Protein AF-A0A1F5EF32-F1 (afdb_monomer_lite)

pLDDT: mean 87.05, std 21.03, range [31.75, 98.81]

Organism: NCBI:txid1797469

InterPro domains:
  IPR024654 Calcineurin-like phosphoesterase domain, lpxH-type [PF12850] (1-187)
  IPR029052 Metallo-dependent phosphatase-like [G3DSA:3.60.21.10] (1-127)
  IPR029052 Metallo-dependent phosphatase-like [SSF56300] (1-194)
  IPR053193 Metallophosphoesterase YfcE-like [PTHR43165] (1-122)

Sequence (198 aa):
MSDSHDNIANMEKALKYISEQGINFIIHCGDLAAPSMLSDVIIPNFKGQIYMVIGNVGDPDLLEKIAKGYKDVRIYGNKGEINIKGKKIGFCHFPNEAKQMAQSGQFDIVFYGHTHRPWEEKINLARSSSKDVHSIGASLPYLRNAPSNGVSDPLLTSELAQVKLVNPGTLAGMFYKATFAIYDTSSGKLELKLLEKI

Structure (mmCIF, N/CA/C/O backbone):
data_AF-A0A1F5EF32-F1
#
_entry.id   AF-A0A1F5EF32-F1
#
loop_
_atom_site.group_PDB
_atom_site.id
_atom_site.type_symbol
_atom_site.label_atom_id
_atom_site.label_alt_id
_atom_site.label_comp_id
_atom_site.label_asym_id
_atom_si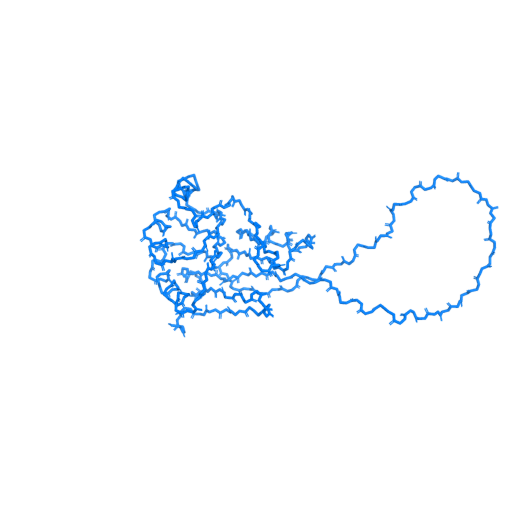te.label_entity_id
_atom_site.label_seq_id
_atom_site.pdbx_PDB_ins_code
_atom_site.Cartn_x
_atom_site.Cartn_y
_atom_site.Cartn_z
_atom_site.occupancy
_atom_site.B_iso_or_equiv
_atom_site.auth_seq_id
_atom_site.auth_comp_id
_atom_site.auth_asym_id
_atom_site.auth_atom_id
_atom_site.pdbx_PDB_model_num
ATOM 1 N N . MET A 1 1 ? 0.430 -1.656 -0.474 1.00 98.31 1 MET A N 1
ATOM 2 C CA . MET A 1 1 ? 1.817 -2.145 -0.669 1.00 98.31 1 MET A CA 1
ATOM 3 C C . MET A 1 1 ? 2.779 -0.972 -0.520 1.00 98.31 1 MET A C 1
ATOM 5 O O . MET A 1 1 ? 2.303 0.155 -0.452 1.00 98.31 1 MET A O 1
ATOM 9 N N . SER A 1 2 ? 4.082 -1.216 -0.397 1.00 97.81 2 SER A N 1
ATOM 10 C CA . SER A 1 2 ? 5.098 -0.169 -0.218 1.00 97.81 2 SER A CA 1
ATOM 11 C C . SER A 1 2 ? 6.491 -0.704 -0.552 1.00 97.81 2 SER A C 1
ATOM 13 O O . SER A 1 2 ? 6.655 -1.926 -0.636 1.00 97.81 2 SER A O 1
ATOM 15 N N . ASP A 1 3 ? 7.467 0.196 -0.709 1.00 98.00 3 ASP A N 1
ATOM 16 C CA . ASP A 1 3 ? 8.901 -0.117 -0.746 1.00 98.00 3 ASP A CA 1
ATOM 17 C C . ASP A 1 3 ? 9.191 -1.255 -1.736 1.00 98.00 3 ASP A C 1
ATOM 19 O O . ASP A 1 3 ? 9.707 -2.320 -1.371 1.00 98.00 3 ASP A O 1
ATOM 23 N N . SER A 1 4 ? 8.737 -1.070 -2.980 1.00 96.88 4 SER A N 1
ATOM 24 C CA . SER A 1 4 ? 8.856 -2.069 -4.044 1.00 96.88 4 SER A CA 1
ATOM 25 C C . SER A 1 4 ? 10.217 -2.037 -4.719 1.00 96.88 4 SER A C 1
ATOM 27 O O . SER A 1 4 ? 10.653 -3.095 -5.176 1.00 96.88 4 SER A O 1
ATOM 29 N N . HIS A 1 5 ? 10.889 -0.874 -4.719 1.00 96.19 5 HIS A N 1
ATOM 30 C CA . HIS A 1 5 ? 12.277 -0.689 -5.168 1.00 96.19 5 HIS A CA 1
ATOM 31 C C . HIS A 1 5 ? 12.586 -1.448 -6.464 1.00 96.19 5 HIS A C 1
ATOM 33 O O . HIS A 1 5 ? 13.560 -2.191 -6.563 1.00 96.19 5 HIS A O 1
ATOM 39 N N . ASP A 1 6 ? 11.677 -1.311 -7.426 1.00 94.56 6 ASP A N 1
ATOM 40 C CA . ASP A 1 6 ? 11.759 -1.865 -8.777 1.00 94.56 6 ASP A CA 1
ATOM 41 C C . ASP A 1 6 ? 11.958 -3.384 -8.859 1.00 94.56 6 ASP A C 1
ATOM 43 O O . ASP A 1 6 ? 12.426 -3.918 -9.865 1.00 94.56 6 ASP A O 1
ATOM 47 N N . ASN A 1 7 ? 11.550 -4.123 -7.823 1.00 97.69 7 ASN A N 1
ATOM 48 C CA . ASN A 1 7 ? 11.537 -5.577 -7.875 1.00 97.69 7 ASN A CA 1
ATOM 49 C C . ASN A 1 7 ? 10.373 -6.069 -8.754 1.00 97.69 7 ASN A C 1
ATOM 51 O O . ASN A 1 7 ? 9.269 -6.334 -8.269 1.00 97.69 7 ASN A O 1
ATOM 55 N N . ILE A 1 8 ? 10.638 -6.186 -10.058 1.00 98.00 8 ILE A N 1
ATOM 56 C CA . ILE A 1 8 ? 9.667 -6.585 -11.088 1.00 98.00 8 ILE A CA 1
ATOM 57 C C . ILE A 1 8 ? 9.027 -7.934 -10.758 1.00 98.00 8 ILE A C 1
ATOM 59 O O . ILE A 1 8 ? 7.804 -8.024 -10.719 1.00 98.00 8 ILE A O 1
ATOM 63 N N . ALA A 1 9 ? 9.830 -8.954 -10.441 1.00 98.00 9 ALA A N 1
ATOM 64 C CA . ALA A 1 9 ? 9.323 -10.301 -10.181 1.00 98.00 9 ALA A CA 1
ATOM 65 C C . ALA A 1 9 ? 8.321 -10.324 -9.015 1.00 98.00 9 ALA A C 1
ATOM 67 O O . ALA A 1 9 ? 7.265 -10.957 -9.097 1.00 98.00 9 ALA A O 1
ATOM 68 N N . ASN A 1 10 ? 8.619 -9.595 -7.936 1.00 98.50 10 ASN A N 1
ATOM 69 C CA . ASN A 1 10 ? 7.710 -9.502 -6.800 1.00 98.50 10 ASN A CA 1
ATOM 70 C C . ASN A 1 10 ? 6.461 -8.673 -7.124 1.00 98.50 10 ASN A C 1
ATOM 72 O O . ASN A 1 10 ? 5.360 -9.032 -6.700 1.00 98.50 10 ASN A O 1
ATOM 76 N N . MET A 1 11 ? 6.623 -7.581 -7.877 1.00 98.50 11 MET A N 1
ATOM 77 C CA . MET A 1 11 ? 5.512 -6.743 -8.320 1.00 98.50 11 MET A CA 1
ATOM 78 C C . MET A 1 11 ? 4.533 -7.540 -9.182 1.00 98.50 11 MET A C 1
ATOM 80 O O . MET A 1 11 ? 3.354 -7.615 -8.849 1.00 98.50 11 MET A O 1
ATOM 84 N N . GLU A 1 12 ? 5.009 -8.203 -10.234 1.00 98.31 12 GLU A N 1
ATOM 85 C CA . GLU A 1 12 ? 4.181 -9.021 -11.126 1.00 98.31 12 GLU A CA 1
ATOM 86 C C . GLU A 1 12 ? 3.458 -10.132 -10.364 1.00 98.31 12 GLU A C 1
ATOM 88 O O . GLU A 1 12 ? 2.249 -10.319 -10.526 1.00 98.31 12 GLU A O 1
ATOM 93 N N . LYS A 1 13 ? 4.168 -10.825 -9.464 1.00 98.50 13 LYS A N 1
ATOM 94 C CA . LYS A 1 13 ? 3.572 -11.866 -8.623 1.00 98.50 13 LYS A CA 1
ATOM 95 C C . LYS A 1 13 ? 2.443 -11.317 -7.744 1.00 98.50 13 LYS A C 1
ATOM 97 O O . LYS A 1 13 ? 1.378 -11.932 -7.661 1.00 98.50 13 LYS A O 1
ATOM 102 N N . ALA A 1 14 ? 2.647 -10.161 -7.112 1.00 98.56 14 ALA A N 1
ATOM 103 C CA . ALA A 1 14 ? 1.615 -9.515 -6.307 1.00 98.56 14 ALA A CA 1
ATOM 104 C C . ALA A 1 14 ? 0.422 -9.059 -7.159 1.00 98.56 14 ALA A C 1
ATOM 106 O O . ALA A 1 14 ? -0.717 -9.333 -6.792 1.00 98.56 14 ALA A O 1
ATOM 107 N N . LEU A 1 15 ? 0.661 -8.405 -8.301 1.00 98.56 15 LEU A N 1
ATOM 108 C CA . LEU A 1 15 ? -0.394 -7.903 -9.190 1.00 98.56 15 LEU A CA 1
ATOM 109 C C . LEU A 1 15 ? -1.250 -9.029 -9.774 1.00 98.56 15 LEU A C 1
ATOM 111 O O . LEU A 1 15 ? -2.475 -8.894 -9.831 1.00 98.56 15 LEU A O 1
ATOM 115 N N . LYS A 1 16 ? -0.630 -10.160 -10.135 1.00 98.25 16 LYS A N 1
ATOM 116 C CA . LYS A 1 16 ? -1.343 -11.368 -10.562 1.00 98.25 16 LYS A CA 1
ATOM 117 C C . LYS A 1 16 ? -2.299 -11.846 -9.472 1.00 98.25 16 LYS A C 1
ATOM 119 O O . LYS A 1 16 ? -3.494 -11.971 -9.729 1.00 98.25 16 LYS A O 1
ATOM 124 N N . TYR A 1 17 ? -1.799 -12.030 -8.250 1.00 98.44 17 TYR A N 1
ATOM 125 C CA . TYR A 1 17 ? -2.631 -12.449 -7.122 1.00 98.44 17 TYR A CA 1
ATOM 126 C C . TYR A 1 17 ? -3.764 -11.451 -6.841 1.00 98.44 17 TYR A C 1
ATOM 128 O O . TYR A 1 17 ? -4.916 -11.843 -6.689 1.00 98.44 17 TYR A O 1
ATOM 136 N N . ILE A 1 18 ? -3.459 -10.150 -6.801 1.00 98.38 18 ILE A N 1
ATOM 137 C CA . ILE A 1 18 ? -4.440 -9.078 -6.557 1.00 98.38 18 ILE A CA 1
ATOM 138 C C . ILE A 1 18 ? -5.568 -9.124 -7.596 1.00 98.38 18 ILE A C 1
ATOM 140 O O . ILE A 1 18 ? -6.742 -9.036 -7.231 1.00 98.38 18 ILE A O 1
ATOM 144 N N . SER A 1 19 ? -5.216 -9.314 -8.868 1.00 96.81 19 SER A N 1
ATOM 145 C CA . SER A 1 19 ? -6.182 -9.415 -9.965 1.00 96.81 19 SER A CA 1
ATOM 146 C C . SER A 1 19 ? -7.054 -10.668 -9.845 1.00 96.81 19 SER A C 1
ATOM 148 O O . SER A 1 19 ? -8.269 -10.584 -10.006 1.00 96.81 19 SER A O 1
ATOM 150 N N . GLU A 1 20 ? -6.469 -11.814 -9.486 1.00 97.06 20 GLU A N 1
ATOM 151 C CA . GLU A 1 20 ? -7.200 -13.071 -9.249 1.00 97.06 20 GLU A CA 1
ATOM 152 C C . GLU A 1 20 ? -8.177 -12.982 -8.068 1.00 97.06 20 GLU A C 1
ATOM 154 O O . GLU A 1 20 ? -9.211 -13.645 -8.073 1.00 97.06 20 GLU A O 1
ATOM 159 N N . GLN A 1 21 ? -7.888 -12.137 -7.073 1.00 97.31 21 GLN A N 1
ATOM 160 C CA . GLN A 1 21 ? -8.802 -11.856 -5.960 1.00 97.31 21 GLN A CA 1
ATOM 161 C C . GLN A 1 21 ? -9.902 -10.833 -6.308 1.00 97.31 21 GLN A C 1
ATOM 163 O O . GLN A 1 21 ? -10.721 -10.507 -5.449 1.00 97.31 21 GLN A O 1
ATOM 168 N N . GLY A 1 22 ? -9.931 -10.292 -7.533 1.00 96.56 22 GLY A N 1
ATOM 169 C CA . GLY A 1 22 ? -10.918 -9.289 -7.951 1.00 96.56 22 GLY A CA 1
ATOM 170 C C . GLY A 1 22 ? -10.775 -7.942 -7.230 1.00 96.56 22 GLY A C 1
ATOM 171 O O . GLY A 1 22 ? -11.758 -7.218 -7.049 1.00 96.56 22 GLY A O 1
ATOM 172 N N . ILE A 1 23 ? -9.567 -7.609 -6.767 1.00 96.94 23 ILE A N 1
ATOM 173 C CA . ILE A 1 23 ? -9.290 -6.351 -6.069 1.00 96.94 23 ILE A CA 1
ATOM 174 C C . ILE A 1 23 ? -9.121 -5.231 -7.098 1.00 96.94 23 ILE A C 1
ATOM 176 O O . ILE A 1 23 ? -8.291 -5.323 -7.994 1.00 96.94 23 ILE A O 1
ATOM 180 N N . ASN A 1 24 ? -9.867 -4.137 -6.926 1.00 95.56 24 ASN A N 1
ATOM 181 C CA . ASN A 1 24 ? -9.920 -3.031 -7.895 1.00 95.56 24 ASN A CA 1
ATOM 182 C C . ASN A 1 24 ? -9.193 -1.756 -7.441 1.00 95.56 24 ASN A C 1
ATOM 184 O O . ASN A 1 24 ? -9.239 -0.748 -8.143 1.00 95.56 24 ASN A O 1
ATOM 188 N N . PHE A 1 25 ? -8.551 -1.771 -6.271 1.00 98.19 25 PHE A N 1
ATOM 189 C CA . PHE A 1 25 ? -7.855 -0.611 -5.714 1.00 98.19 25 PHE A CA 1
ATOM 190 C C . PHE A 1 25 ? -6.484 -1.016 -5.173 1.00 98.19 25 PHE A C 1
ATOM 192 O O . PHE A 1 25 ? -6.385 -1.947 -4.374 1.00 98.19 25 PHE A O 1
ATOM 199 N N . ILE A 1 26 ? -5.443 -0.282 -5.559 1.00 98.56 26 ILE A N 1
ATOM 200 C CA . ILE A 1 26 ? -4.097 -0.391 -4.990 1.00 98.56 26 ILE A CA 1
ATOM 201 C C . ILE A 1 26 ? -3.732 0.935 -4.330 1.00 98.56 26 ILE A C 1
ATOM 203 O O . ILE A 1 26 ? -3.902 1.999 -4.916 1.00 98.56 26 ILE A O 1
ATOM 207 N N . ILE A 1 27 ? -3.183 0.850 -3.117 1.00 98.75 27 ILE A N 1
ATOM 208 C CA . ILE A 1 27 ? -2.454 1.945 -2.473 1.00 98.75 27 ILE A CA 1
ATOM 209 C C . ILE A 1 27 ? -0.974 1.554 -2.419 1.00 98.75 27 ILE A C 1
ATOM 211 O O . ILE A 1 27 ? -0.647 0.476 -1.902 1.00 98.75 27 ILE A O 1
ATOM 215 N N . HIS A 1 28 ? -0.090 2.413 -2.929 1.00 98.56 28 HIS A N 1
ATOM 216 C CA . HIS A 1 28 ? 1.364 2.271 -2.829 1.00 98.56 28 HIS A CA 1
ATOM 217 C C . HIS A 1 2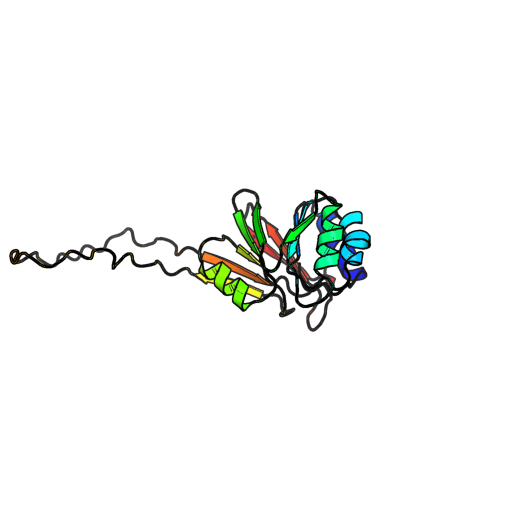8 ? 1.959 3.404 -1.980 1.00 98.56 28 HIS A C 1
ATOM 219 O O . HIS A 1 28 ? 1.914 4.572 -2.363 1.00 98.56 28 HIS A O 1
ATOM 225 N N . CYS A 1 29 ? 2.534 3.067 -0.827 1.00 98.44 29 CYS A N 1
ATOM 226 C CA . CYS A 1 29 ? 3.014 4.039 0.162 1.00 98.44 29 CYS A CA 1
ATOM 227 C C . CYS A 1 29 ? 4.413 4.607 -0.151 1.00 98.44 29 CYS A C 1
ATOM 229 O O . CYS A 1 29 ? 5.158 4.901 0.773 1.00 98.44 29 CYS A O 1
ATOM 231 N N . GLY A 1 30 ? 4.767 4.779 -1.427 1.00 96.25 30 GLY A N 1
ATOM 232 C CA . GLY A 1 30 ? 6.071 5.312 -1.848 1.00 96.25 30 GLY A CA 1
ATOM 233 C C . GLY A 1 30 ? 7.174 4.271 -2.044 1.00 96.25 30 GLY A C 1
ATOM 234 O O . GLY A 1 30 ? 6.938 3.070 -1.919 1.00 96.25 30 GLY A O 1
ATOM 235 N N . ASP A 1 31 ? 8.355 4.764 -2.412 1.00 96.81 31 ASP A N 1
ATOM 236 C CA . ASP A 1 31 ? 9.553 3.998 -2.784 1.00 96.81 31 ASP A CA 1
ATOM 237 C C . ASP A 1 31 ? 9.339 3.068 -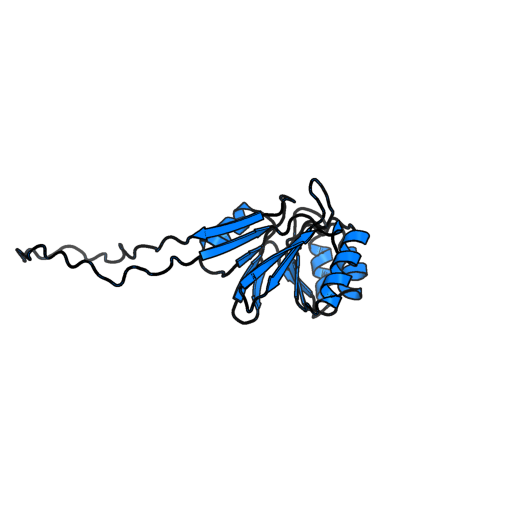3.991 1.00 96.81 31 ASP A C 1
ATOM 239 O O . ASP A 1 31 ? 9.629 1.867 -3.980 1.00 96.81 31 ASP A O 1
ATOM 243 N N . LEU A 1 32 ? 8.801 3.674 -5.054 1.00 94.38 32 LEU A N 1
ATOM 244 C CA . LEU A 1 32 ? 8.913 3.200 -6.431 1.00 94.38 32 LEU A CA 1
ATOM 245 C C . LEU A 1 32 ? 10.098 3.950 -7.063 1.00 94.38 32 LEU A C 1
ATOM 247 O O . LEU A 1 32 ? 9.995 5.155 -7.286 1.00 94.38 32 LEU A O 1
ATOM 251 N N . ALA A 1 33 ? 11.234 3.285 -7.268 1.00 91.31 33 ALA A N 1
ATOM 252 C CA . ALA A 1 33 ? 12.484 3.976 -7.580 1.00 91.31 33 ALA A CA 1
ATOM 253 C C . ALA A 1 33 ? 12.553 4.420 -9.052 1.00 91.31 33 ALA A C 1
ATOM 255 O O . ALA A 1 33 ? 12.911 5.563 -9.331 1.00 91.31 33 ALA A O 1
ATOM 256 N N . ALA A 1 34 ? 12.139 3.577 -9.993 1.00 93.88 34 ALA A N 1
ATOM 257 C CA . ALA A 1 34 ? 12.080 3.908 -11.408 1.00 93.88 34 ALA A CA 1
ATOM 258 C C . ALA A 1 34 ? 10.641 4.251 -11.821 1.00 93.88 34 ALA A C 1
ATOM 260 O O . ALA A 1 34 ? 9.748 3.406 -11.716 1.00 93.88 34 ALA A O 1
ATOM 261 N N . PRO A 1 35 ? 10.389 5.444 -12.393 1.00 93.38 35 PRO A N 1
ATOM 262 C CA . PRO A 1 35 ? 9.069 5.787 -12.919 1.00 93.38 35 PRO A CA 1
ATOM 263 C C . PRO A 1 35 ? 8.555 4.823 -14.003 1.00 93.38 35 PRO A C 1
ATOM 265 O O . PRO A 1 35 ? 7.345 4.651 -14.139 1.00 93.38 35 PRO A O 1
ATOM 268 N N . SER A 1 36 ? 9.453 4.144 -14.729 1.00 95.31 36 SER A N 1
ATOM 269 C CA . SER A 1 36 ? 9.098 3.105 -15.706 1.00 95.31 36 SER A CA 1
ATOM 270 C C . SER A 1 36 ? 8.409 1.894 -15.075 1.00 95.31 36 SER A C 1
ATOM 272 O O . SER A 1 36 ? 7.585 1.263 -15.727 1.00 95.31 36 SER A O 1
ATOM 274 N N . MET A 1 37 ? 8.642 1.594 -13.792 1.00 96.88 37 MET A N 1
ATOM 275 C CA . MET A 1 37 ? 7.893 0.535 -13.106 1.00 96.88 37 MET A CA 1
ATOM 276 C C . MET A 1 37 ? 6.390 0.795 -13.124 1.00 96.88 37 MET A C 1
ATOM 278 O O . MET A 1 37 ? 5.598 -0.142 -13.231 1.00 96.88 37 MET A O 1
ATOM 282 N N . LEU A 1 38 ? 5.980 2.062 -13.038 1.00 96.75 38 LEU A N 1
ATOM 283 C CA . LEU A 1 38 ? 4.574 2.418 -13.124 1.00 96.75 38 LEU A CA 1
ATOM 284 C C . LEU A 1 38 ? 4.025 2.142 -14.532 1.00 96.75 38 LEU A C 1
ATOM 286 O O . LEU A 1 38 ? 3.017 1.446 -14.653 1.00 96.75 38 LEU A O 1
ATOM 290 N N . SER A 1 39 ? 4.671 2.671 -15.577 1.00 96.19 39 SER A N 1
ATOM 291 C CA . SER A 1 39 ? 4.180 2.582 -16.961 1.00 96.19 39 SER A CA 1
ATOM 292 C C . SER A 1 39 ? 4.305 1.194 -17.577 1.00 96.19 39 SER A C 1
ATOM 294 O O . SER A 1 39 ? 3.413 0.784 -18.315 1.00 96.19 39 SER A O 1
ATOM 296 N N . ASP A 1 40 ? 5.380 0.476 -17.267 1.00 97.06 40 ASP A N 1
ATOM 297 C CA . ASP A 1 40 ? 5.779 -0.721 -18.009 1.00 97.06 40 ASP A CA 1
ATOM 298 C C . ASP A 1 40 ? 5.384 -2.002 -17.268 1.00 97.06 40 ASP A C 1
ATOM 300 O O . ASP A 1 40 ? 5.219 -3.049 -17.891 1.00 97.06 40 ASP A O 1
ATOM 304 N N . VAL A 1 41 ? 5.183 -1.926 -15.945 1.00 97.75 41 VAL A N 1
ATOM 305 C CA . VAL A 1 41 ? 4.875 -3.095 -15.106 1.00 97.75 41 VAL A CA 1
ATOM 306 C C . VAL A 1 41 ? 3.521 -2.956 -14.424 1.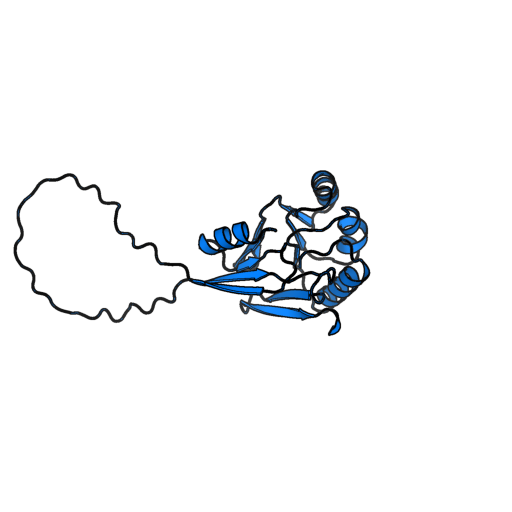00 97.75 41 VAL A C 1
ATOM 308 O O . VAL A 1 41 ? 2.643 -3.788 -14.646 1.00 97.75 41 VAL A O 1
ATOM 311 N N . ILE A 1 42 ? 3.306 -1.916 -13.614 1.00 97.75 42 ILE A N 1
ATOM 312 C CA . ILE A 1 42 ? 2.097 -1.823 -12.782 1.00 97.75 42 ILE A CA 1
ATOM 313 C C . ILE A 1 42 ? 0.843 -1.615 -13.639 1.00 97.75 42 ILE A C 1
ATOM 315 O O . ILE A 1 42 ? -0.111 -2.383 -13.528 1.00 97.75 42 ILE A O 1
ATOM 319 N N . ILE A 1 43 ? 0.838 -0.597 -14.503 1.00 97.06 43 ILE A N 1
ATOM 320 C CA . ILE A 1 43 ? -0.337 -0.237 -15.310 1.00 97.06 43 ILE A CA 1
ATOM 321 C C . ILE A 1 43 ? -0.737 -1.344 -16.305 1.00 97.06 43 ILE A C 1
ATOM 323 O O . ILE A 1 43 ? -1.930 -1.644 -16.416 1.00 97.06 43 ILE A O 1
ATOM 327 N N . PRO A 1 44 ? 0.190 -2.002 -17.029 1.00 96.88 44 PRO A N 1
ATOM 328 C CA . PRO A 1 44 ? -0.186 -3.075 -17.947 1.00 96.88 44 PRO A CA 1
ATOM 329 C C . PRO A 1 44 ? -0.826 -4.274 -17.235 1.00 96.88 44 PRO A C 1
ATOM 331 O O . PRO A 1 44 ? -1.779 -4.854 -17.767 1.00 96.88 44 PRO A O 1
ATOM 334 N N . ASN A 1 45 ? -0.357 -4.588 -16.021 1.00 97.12 45 ASN A N 1
ATOM 335 C CA . ASN A 1 45 ? -0.746 -5.774 -15.253 1.00 97.12 45 ASN A CA 1
ATOM 336 C C . ASN A 1 45 ? -1.879 -5.537 -14.236 1.00 97.12 45 ASN A C 1
ATOM 338 O O . ASN A 1 45 ? -2.267 -6.472 -13.536 1.00 97.12 45 ASN A O 1
ATOM 342 N N . PHE A 1 46 ? -2.439 -4.326 -14.148 1.00 97.88 46 PHE A N 1
ATOM 343 C CA . PHE A 1 46 ? -3.537 -4.014 -13.232 1.00 97.88 46 PHE A CA 1
ATOM 344 C C . PHE A 1 46 ? -4.591 -3.114 -13.883 1.00 97.88 46 PHE A C 1
ATOM 346 O O . PHE A 1 46 ? -4.271 -2.090 -14.475 1.00 97.88 46 PHE A O 1
ATOM 353 N N . LYS A 1 47 ? -5.871 -3.490 -13.772 1.00 94.88 47 LYS A N 1
ATOM 354 C CA . LYS A 1 47 ? -7.000 -2.771 -14.403 1.00 94.88 47 LYS A CA 1
ATOM 355 C C . LYS A 1 47 ? -7.838 -1.932 -13.432 1.00 94.88 47 LYS A C 1
ATOM 357 O O . LYS A 1 47 ? -8.897 -1.446 -13.815 1.00 94.88 47 LYS A O 1
ATOM 362 N N . GLY A 1 48 ? -7.401 -1.799 -12.182 1.00 96.62 48 GLY A N 1
ATOM 363 C CA . GLY A 1 48 ? -8.084 -1.011 -11.158 1.00 96.62 48 GLY A CA 1
ATOM 364 C C . GLY A 1 48 ? -7.454 0.363 -10.925 1.00 96.62 48 GLY A C 1
ATOM 365 O O . GLY A 1 48 ? -6.482 0.744 -11.572 1.00 96.62 48 GLY A O 1
ATOM 366 N N . GLN A 1 49 ? -7.981 1.082 -9.934 1.00 98.12 49 GLN A N 1
ATOM 367 C CA . GLN A 1 49 ? -7.454 2.382 -9.524 1.00 98.12 49 GLN A CA 1
ATOM 368 C C . GLN A 1 49 ? -6.172 2.230 -8.703 1.00 98.12 49 GLN A C 1
ATOM 370 O O . GLN A 1 49 ? -6.123 1.459 -7.741 1.00 98.12 49 GLN A O 1
ATOM 375 N N . ILE A 1 50 ? -5.160 3.026 -9.031 1.00 98.50 50 ILE A N 1
ATOM 376 C CA . ILE A 1 50 ? -3.877 3.075 -8.332 1.00 98.50 50 ILE A CA 1
ATOM 377 C C . ILE A 1 50 ? -3.743 4.435 -7.652 1.00 98.50 50 ILE A C 1
ATOM 379 O O . ILE A 1 50 ? -3.742 5.478 -8.304 1.00 98.50 50 ILE A O 1
ATOM 383 N N . TYR A 1 51 ? -3.590 4.415 -6.334 1.00 98.50 51 TYR A N 1
ATOM 384 C CA . TYR A 1 51 ? -3.270 5.579 -5.520 1.00 98.50 51 TYR A CA 1
ATOM 385 C C . TYR A 1 51 ? -1.860 5.426 -4.967 1.00 98.50 51 TYR A C 1
ATOM 387 O O . TYR A 1 51 ? -1.509 4.381 -4.419 1.00 98.50 51 TYR A O 1
ATOM 395 N N . MET A 1 52 ? -1.037 6.455 -5.095 1.00 98.00 52 MET A N 1
ATOM 396 C CA . MET A 1 52 ? 0.363 6.379 -4.687 1.00 98.00 52 MET A CA 1
ATOM 397 C C . MET A 1 52 ? 0.805 7.692 -4.063 1.00 98.00 52 MET A C 1
ATOM 399 O O . MET A 1 52 ? 0.332 8.743 -4.470 1.00 98.00 52 MET A O 1
ATOM 403 N N . VAL A 1 53 ? 1.689 7.625 -3.076 1.00 98.00 53 VAL A N 1
ATOM 404 C CA . VAL A 1 53 ? 2.443 8.781 -2.565 1.00 98.00 53 VAL A CA 1
ATOM 405 C C . VAL A 1 53 ? 3.899 8.659 -2.976 1.00 98.00 53 VAL A C 1
ATOM 407 O O . VAL A 1 53 ? 4.374 7.559 -3.266 1.00 98.00 53 VAL A O 1
ATOM 410 N N . ILE A 1 54 ? 4.601 9.783 -2.973 1.00 96.69 54 ILE A N 1
ATOM 411 C CA . ILE A 1 54 ? 6.041 9.833 -3.209 1.00 96.69 54 ILE A CA 1
ATOM 412 C C . ILE A 1 54 ? 6.798 9.269 -1.996 1.00 96.69 54 ILE A C 1
ATOM 414 O O . ILE A 1 54 ? 6.394 9.469 -0.849 1.00 96.69 54 ILE A O 1
ATOM 418 N N . GLY A 1 55 ? 7.878 8.529 -2.265 1.00 93.56 55 GLY A N 1
ATOM 419 C CA . GLY A 1 55 ? 8.806 8.033 -1.246 1.00 93.56 55 GLY A CA 1
ATOM 420 C C . GLY A 1 55 ? 10.057 8.898 -1.101 1.00 93.56 55 GLY A C 1
ATOM 421 O O . GLY A 1 55 ? 10.072 10.062 -1.492 1.00 93.56 55 GLY A O 1
ATOM 422 N N . ASN A 1 56 ? 11.124 8.330 -0.550 1.00 93.06 56 ASN A N 1
ATOM 423 C CA . ASN A 1 56 ? 12.427 8.993 -0.459 1.00 93.06 56 ASN A CA 1
ATOM 424 C C . ASN A 1 56 ? 13.385 8.639 -1.605 1.00 93.06 56 ASN A C 1
ATOM 426 O O . ASN A 1 56 ? 14.502 9.157 -1.634 1.00 93.06 56 ASN A O 1
ATOM 430 N N . VAL A 1 57 ? 12.981 7.756 -2.519 1.00 91.00 57 VAL A N 1
ATOM 431 C CA . VAL A 1 57 ? 13.751 7.399 -3.720 1.00 91.00 57 VAL A CA 1
ATOM 432 C C . VAL A 1 57 ? 12.976 7.685 -5.006 1.00 91.00 57 VAL A C 1
ATOM 434 O O . VAL A 1 57 ? 11.747 7.755 -5.007 1.00 91.00 57 VAL A O 1
ATOM 437 N N . GLY A 1 58 ? 13.720 7.793 -6.106 1.00 89.56 58 GLY A N 1
ATOM 438 C CA . GLY A 1 58 ? 13.196 7.932 -7.462 1.00 89.56 58 GLY A CA 1
ATOM 439 C C . GLY A 1 58 ? 13.108 9.370 -7.965 1.00 89.56 58 GLY A C 1
ATOM 440 O O . GLY A 1 58 ? 13.741 10.272 -7.419 1.00 89.56 58 GLY A O 1
ATOM 441 N N . ASP A 1 59 ? 12.342 9.557 -9.041 1.00 93.56 59 ASP A N 1
ATOM 442 C CA . ASP A 1 59 ? 12.101 10.846 -9.702 1.00 93.56 59 ASP A CA 1
ATOM 443 C C . ASP A 1 59 ? 10.603 11.200 -9.602 1.00 93.56 59 ASP A C 1
ATOM 445 O O . ASP A 1 59 ? 9.797 10.726 -10.416 1.00 93.56 59 ASP A O 1
ATOM 449 N N . PRO A 1 60 ? 10.203 11.982 -8.579 1.00 93.69 60 PRO A N 1
ATOM 450 C CA . PRO A 1 60 ? 8.806 12.342 -8.347 1.00 93.69 60 PRO A CA 1
ATOM 451 C C . PRO A 1 60 ? 8.187 13.121 -9.509 1.00 93.69 60 PRO A C 1
ATOM 453 O O . PRO A 1 60 ? 7.041 12.862 -9.878 1.00 93.69 60 PRO A O 1
ATOM 456 N N . ASP A 1 61 ? 8.949 14.031 -10.121 1.00 95.06 61 ASP A N 1
ATOM 457 C CA . ASP A 1 61 ? 8.464 14.899 -11.195 1.00 95.06 61 ASP A CA 1
ATOM 458 C C . ASP A 1 61 ? 8.133 14.078 -12.446 1.00 95.06 61 ASP A C 1
ATOM 460 O O . ASP A 1 61 ? 7.073 14.247 -13.066 1.00 95.06 61 ASP A O 1
ATOM 464 N N . LEU A 1 62 ? 9.016 13.144 -12.813 1.00 95.44 62 LEU A N 1
ATOM 465 C CA . LEU A 1 62 ? 8.776 12.237 -13.930 1.00 95.44 62 LEU A CA 1
ATOM 466 C C . LEU A 1 62 ? 7.645 11.249 -13.624 1.00 95.44 62 LEU A C 1
ATOM 468 O O . LEU A 1 62 ? 6.810 10.999 -14.497 1.00 95.44 62 LEU A O 1
ATOM 472 N N . LEU A 1 63 ? 7.576 10.721 -12.399 1.00 95.19 63 LEU A N 1
ATOM 473 C CA . LEU A 1 63 ? 6.504 9.818 -11.975 1.00 95.19 63 LEU A CA 1
ATOM 474 C C . LEU A 1 63 ? 5.127 10.489 -12.078 1.00 95.19 63 LEU A C 1
ATOM 476 O O . LEU A 1 63 ? 4.205 9.927 -12.675 1.00 95.19 63 LEU A O 1
ATOM 480 N N . GLU A 1 64 ? 4.992 11.714 -11.567 1.00 94.69 64 GLU A N 1
ATOM 481 C CA . GLU A 1 64 ? 3.764 12.501 -11.689 1.00 94.69 64 GLU A CA 1
ATOM 482 C C . GLU A 1 64 ? 3.424 12.812 -13.150 1.00 94.69 64 GLU A C 1
ATOM 484 O O . GLU A 1 64 ? 2.258 12.743 -13.554 1.00 94.69 64 GLU A O 1
ATOM 489 N N . LYS A 1 65 ? 4.430 13.138 -13.970 1.00 95.94 65 LYS A N 1
ATOM 490 C CA . LYS A 1 65 ? 4.244 13.389 -15.403 1.00 95.94 65 LYS A CA 1
ATOM 491 C C . LYS A 1 65 ? 3.713 12.155 -16.132 1.00 95.94 65 LYS A C 1
ATOM 493 O O . LYS A 1 65 ? 2.786 12.294 -16.928 1.00 95.94 65 LYS A O 1
ATOM 498 N N . ILE A 1 66 ? 4.270 10.974 -15.864 1.00 94.69 66 ILE A N 1
ATOM 499 C CA . ILE A 1 66 ? 3.807 9.706 -16.444 1.00 94.69 66 ILE A CA 1
ATOM 500 C C . ILE A 1 66 ? 2.369 9.430 -16.007 1.00 94.69 66 ILE A C 1
ATOM 502 O O . ILE A 1 66 ? 1.516 9.149 -16.847 1.00 94.69 66 ILE A O 1
ATOM 506 N N . ALA A 1 67 ? 2.072 9.573 -14.714 1.00 94.94 67 ALA A N 1
ATOM 507 C CA . ALA A 1 67 ? 0.749 9.287 -14.173 1.00 94.94 67 ALA A CA 1
ATOM 508 C C . ALA A 1 67 ? -0.365 10.153 -14.780 1.00 94.94 67 ALA A C 1
ATOM 510 O O . ALA A 1 67 ? -1.470 9.656 -14.976 1.00 94.94 67 ALA A O 1
ATOM 511 N N . LYS A 1 68 ? -0.084 11.408 -15.164 1.00 94.88 68 LYS A N 1
ATOM 512 C CA . LYS A 1 68 ? -1.054 12.277 -15.866 1.00 94.88 68 LYS A CA 1
ATOM 513 C C . LYS A 1 68 ? -1.563 11.687 -17.188 1.00 94.88 68 LYS A C 1
ATOM 515 O O . LYS A 1 68 ? -2.635 12.078 -17.641 1.00 94.88 68 LYS A O 1
ATOM 520 N N . GLY A 1 69 ? -0.828 10.754 -17.797 1.00 95.06 69 GLY A N 1
ATOM 521 C CA . GLY A 1 69 ? -1.262 10.023 -18.989 1.00 95.06 69 GLY A CA 1
ATOM 522 C C . GLY A 1 69 ? -2.332 8.956 -18.727 1.00 95.06 69 GLY A C 1
ATOM 523 O O . GLY A 1 69 ? -2.902 8.430 -19.680 1.00 95.06 69 GLY A O 1
ATOM 524 N N . TYR A 1 70 ? -2.630 8.640 -17.462 1.00 96.06 70 TYR A N 1
ATOM 525 C CA . TYR A 1 70 ? -3.480 7.515 -17.081 1.00 96.06 70 TYR A CA 1
ATOM 526 C C . TYR A 1 70 ? -4.564 7.941 -16.088 1.00 96.06 70 TYR A C 1
ATOM 528 O O . TYR A 1 70 ? -4.292 8.268 -14.938 1.00 96.06 70 TYR A O 1
ATOM 536 N N . LYS A 1 71 ? -5.829 7.871 -16.514 1.00 95.44 71 LYS A N 1
ATOM 537 C CA . LYS A 1 71 ? -6.999 8.239 -15.690 1.00 95.44 71 LYS A CA 1
ATOM 538 C C . LYS A 1 71 ? -7.168 7.391 -14.419 1.00 95.44 71 LYS A C 1
ATOM 540 O O . LYS A 1 71 ? -7.753 7.855 -13.442 1.00 95.44 71 LYS A O 1
ATOM 545 N N . ASP A 1 72 ? -6.660 6.162 -14.445 1.00 96.62 72 ASP A N 1
ATOM 546 C CA . ASP A 1 72 ? -6.825 5.190 -13.364 1.00 96.62 72 ASP A CA 1
ATOM 547 C C . ASP A 1 72 ? -5.666 5.272 -12.350 1.00 96.62 72 ASP A C 1
ATOM 549 O O . ASP A 1 72 ? -5.633 4.532 -11.370 1.00 96.62 72 ASP A O 1
ATOM 553 N N . VAL A 1 73 ? -4.727 6.208 -12.547 1.00 97.81 73 VAL A N 1
ATOM 554 C CA . VAL A 1 73 ? -3.575 6.427 -11.669 1.00 97.81 73 VAL A CA 1
ATOM 555 C C . VAL A 1 73 ? -3.628 7.818 -11.066 1.00 97.81 73 VAL A C 1
ATOM 557 O O . VAL A 1 73 ? -3.796 8.822 -11.754 1.00 97.81 73 VAL A O 1
ATOM 560 N N . ARG A 1 74 ? -3.424 7.891 -9.753 1.00 97.75 74 ARG A N 1
ATOM 561 C CA . ARG A 1 74 ? -3.296 9.152 -9.038 1.00 97.75 74 ARG A CA 1
ATOM 562 C C . ARG A 1 74 ? -2.093 9.117 -8.113 1.00 97.75 74 ARG A C 1
ATOM 564 O O . ARG A 1 74 ? -2.084 8.403 -7.109 1.00 97.75 74 ARG A O 1
ATOM 571 N N . ILE A 1 75 ? -1.109 9.940 -8.452 1.00 96.94 75 ILE A N 1
ATOM 572 C CA . ILE A 1 75 ? 0.017 10.251 -7.581 1.00 96.94 75 ILE A CA 1
ATOM 573 C C . ILE A 1 75 ? -0.390 11.429 -6.702 1.00 96.94 75 ILE A C 1
ATOM 575 O O . ILE A 1 75 ? -0.900 12.447 -7.170 1.00 96.94 75 ILE A O 1
ATOM 579 N N . TYR A 1 76 ? -0.221 11.236 -5.412 1.00 95.75 76 TYR A N 1
ATOM 580 C CA . TYR A 1 76 ? -0.241 12.256 -4.389 1.00 95.75 76 TYR A CA 1
ATOM 581 C C . TYR A 1 76 ? 1.215 12.609 -4.095 1.00 95.75 76 TYR A C 1
ATOM 583 O O . TYR A 1 76 ? 2.088 11.766 -4.288 1.00 95.75 76 TYR A O 1
ATOM 591 N N . GLY A 1 77 ? 1.470 13.821 -3.603 1.00 95.25 77 GLY A N 1
ATOM 592 C CA . GLY A 1 77 ? 2.791 14.186 -3.089 1.00 95.25 77 GLY A CA 1
ATOM 593 C C . GLY A 1 77 ? 3.147 13.351 -1.851 1.00 95.25 77 GLY A C 1
ATOM 594 O O . GLY A 1 77 ? 3.114 12.123 -1.852 1.00 95.25 77 GLY A O 1
ATOM 595 N N . ASN A 1 78 ? 3.432 14.002 -0.729 1.00 95.94 78 ASN A N 1
ATOM 596 C CA . ASN A 1 78 ? 3.877 13.268 0.466 1.00 95.94 78 ASN A CA 1
ATOM 597 C C . ASN A 1 78 ? 2.736 12.536 1.199 1.00 95.94 78 ASN A C 1
ATOM 599 O O . ASN A 1 78 ? 2.964 11.534 1.876 1.00 95.94 78 ASN A O 1
ATOM 603 N N . LYS A 1 79 ? 1.497 13.030 1.067 1.00 98.12 79 LYS A N 1
ATOM 604 C CA . LYS A 1 79 ? 0.309 12.490 1.743 1.00 98.12 79 LYS A CA 1
ATOM 605 C C . LYS A 1 79 ? -0.863 12.361 0.786 1.00 98.12 79 LYS A C 1
ATOM 607 O O . LYS A 1 79 ? -1.136 13.272 0.006 1.00 98.12 79 LYS A O 1
ATOM 612 N N . GLY A 1 80 ? -1.590 11.261 0.915 1.00 98.12 80 GLY A N 1
ATOM 613 C CA . GLY A 1 80 ? -2.827 10.994 0.208 1.00 98.12 80 GLY A CA 1
ATOM 614 C C . GLY A 1 80 ? -3.990 10.714 1.151 1.00 98.12 80 GLY A C 1
ATOM 615 O O . GLY A 1 80 ? -3.837 10.158 2.239 1.00 98.12 80 GLY A O 1
ATOM 616 N N . GLU A 1 81 ? -5.171 11.116 0.697 1.00 98.44 81 GLU A N 1
ATOM 617 C CA . GLU A 1 81 ? -6.454 10.820 1.319 1.00 98.44 81 GLU A CA 1
ATOM 618 C C . GLU A 1 81 ? -7.424 10.369 0.228 1.00 98.44 81 GLU A C 1
ATOM 620 O O . GLU A 1 81 ? -7.525 10.992 -0.837 1.00 98.44 81 GLU A O 1
ATOM 625 N N . ILE A 1 82 ? -8.142 9.284 0.508 1.00 98.25 82 ILE A N 1
ATOM 626 C CA . ILE A 1 82 ? -9.228 8.775 -0.329 1.00 98.25 82 ILE A CA 1
ATOM 627 C C . ILE A 1 82 ? -10.397 8.315 0.538 1.00 98.25 82 ILE A C 1
ATOM 629 O O . ILE A 1 82 ? -10.226 7.936 1.697 1.00 98.25 82 ILE A O 1
ATOM 633 N N . ASN A 1 83 ? -11.590 8.297 -0.053 1.00 97.44 83 ASN A N 1
ATOM 634 C CA . ASN A 1 83 ? -12.749 7.631 0.522 1.00 97.44 83 ASN A CA 1
ATOM 635 C C . ASN A 1 83 ? -13.139 6.448 -0.368 1.00 97.44 83 ASN A C 1
ATOM 637 O O . ASN A 1 83 ? -13.430 6.636 -1.549 1.00 97.44 83 ASN A O 1
ATOM 641 N N . ILE A 1 84 ? -13.136 5.238 0.190 1.00 95.19 84 ILE A N 1
ATOM 642 C CA . ILE A 1 84 ? -13.581 4.027 -0.506 1.00 95.19 84 ILE A CA 1
ATOM 643 C C . ILE A 1 84 ? -14.720 3.414 0.298 1.00 95.19 84 ILE A C 1
ATOM 645 O O . ILE A 1 84 ? -14.526 3.000 1.438 1.00 95.19 84 ILE A O 1
ATOM 649 N N . LYS A 1 85 ? -15.912 3.333 -0.308 1.00 92.00 85 LYS A N 1
ATOM 650 C CA . LYS A 1 85 ? -17.118 2.745 0.307 1.00 92.00 85 LYS A CA 1
ATOM 651 C C . LYS A 1 85 ? -17.417 3.303 1.713 1.00 92.00 85 LYS A C 1
ATOM 653 O O . LYS A 1 85 ? -17.786 2.558 2.615 1.00 92.00 85 LYS A O 1
ATOM 658 N N . GLY A 1 86 ? -17.228 4.608 1.909 1.00 93.06 86 GLY A N 1
ATOM 659 C CA . GLY A 1 86 ? -17.473 5.280 3.187 1.00 93.06 86 GLY A CA 1
ATOM 660 C C . GLY A 1 86 ? -16.315 5.203 4.185 1.00 93.06 86 GLY A C 1
ATOM 661 O O . GLY A 1 86 ? -16.412 5.825 5.237 1.00 93.06 86 GLY A O 1
ATOM 662 N N . LYS A 1 87 ? -15.219 4.499 3.870 1.00 96.00 87 LYS A N 1
ATOM 663 C CA . LYS A 1 87 ? -14.003 4.463 4.692 1.00 96.00 87 LYS A CA 1
ATOM 664 C C . LYS A 1 87 ? -13.033 5.549 4.269 1.00 96.00 87 LYS A C 1
ATOM 666 O O . LYS A 1 87 ? -12.601 5.568 3.115 1.00 96.00 87 LYS A O 1
ATOM 671 N N . LYS A 1 88 ? -12.681 6.437 5.201 1.00 97.44 88 LYS A N 1
ATOM 672 C CA . LYS A 1 88 ? -11.680 7.484 4.994 1.00 97.44 88 LYS A CA 1
ATOM 673 C C . LYS A 1 88 ? -10.295 6.905 5.272 1.00 97.44 88 LYS A C 1
ATOM 675 O O . LYS A 1 88 ? -9.966 6.542 6.400 1.00 97.44 88 LYS A O 1
ATOM 680 N N . ILE A 1 89 ? -9.500 6.791 4.213 1.00 98.62 89 ILE A N 1
ATOM 681 C CA . ILE A 1 89 ? -8.197 6.131 4.209 1.00 98.62 89 ILE A CA 1
ATOM 682 C C . ILE A 1 89 ? -7.118 7.186 3.989 1.00 98.62 89 ILE A C 1
ATOM 684 O O . ILE A 1 89 ? -7.125 7.888 2.976 1.00 98.62 89 ILE A O 1
ATOM 688 N N . GLY A 1 90 ? -6.191 7.278 4.938 1.00 98.69 90 GLY A N 1
ATOM 689 C CA . GLY A 1 90 ? -4.986 8.089 4.825 1.00 98.69 90 GLY A CA 1
ATOM 690 C C . GLY A 1 90 ? -3.798 7.236 4.401 1.00 98.69 90 GLY A C 1
ATOM 691 O O . GLY A 1 90 ? -3.730 6.048 4.716 1.00 98.69 90 GLY A O 1
ATOM 692 N N . PHE A 1 91 ? -2.847 7.819 3.686 1.00 98.81 91 PHE A N 1
ATOM 693 C CA . PHE A 1 91 ? -1.585 7.152 3.399 1.00 98.81 91 PHE A CA 1
ATOM 694 C C . PHE A 1 91 ? -0.462 8.158 3.164 1.00 98.81 91 PHE A C 1
ATOM 696 O O . PHE A 1 91 ? -0.675 9.221 2.590 1.00 98.81 91 PHE A O 1
ATOM 703 N N . CYS A 1 92 ? 0.737 7.824 3.618 1.00 98.69 92 CYS A N 1
ATOM 704 C CA . CYS A 1 92 ? 1.962 8.596 3.404 1.00 98.69 92 CYS A CA 1
ATOM 705 C C . CYS A 1 92 ? 3.154 7.635 3.381 1.00 98.69 92 CYS A C 1
ATOM 707 O O . CYS A 1 92 ? 2.969 6.428 3.520 1.00 98.69 92 CYS A O 1
ATOM 709 N N . HIS A 1 93 ? 4.371 8.135 3.195 1.00 98.44 93 HIS A N 1
ATOM 710 C CA . HIS A 1 93 ? 5.546 7.265 3.224 1.00 98.44 93 HIS A CA 1
ATOM 711 C C . HIS A 1 93 ? 6.116 7.106 4.644 1.00 98.44 93 HIS A C 1
ATOM 713 O O . HIS A 1 93 ? 6.324 5.987 5.114 1.00 98.44 93 HIS A O 1
ATOM 719 N N . PHE A 1 94 ? 6.293 8.209 5.379 1.00 98.38 94 PHE A N 1
ATOM 720 C CA . PHE A 1 94 ? 7.046 8.212 6.637 1.00 98.38 94 PHE A CA 1
ATOM 721 C C . PHE A 1 94 ? 6.209 7.870 7.888 1.00 98.38 94 PHE A C 1
ATOM 723 O O . PHE A 1 94 ? 5.070 8.326 8.021 1.00 98.38 94 PHE A O 1
ATOM 730 N N . PRO A 1 95 ? 6.787 7.159 8.880 1.00 98.00 95 PRO A N 1
ATOM 731 C CA . PRO A 1 95 ? 6.066 6.690 10.070 1.00 98.00 95 PRO A CA 1
ATOM 732 C C . PRO A 1 95 ? 5.570 7.814 10.989 1.00 98.00 95 PRO A C 1
ATOM 734 O O . PRO A 1 95 ? 4.460 7.741 11.513 1.00 98.00 95 PRO A O 1
ATOM 737 N N . ASN A 1 96 ? 6.371 8.865 11.195 1.00 97.81 96 ASN A N 1
ATOM 738 C CA . ASN A 1 96 ? 5.992 9.973 12.081 1.00 97.81 96 ASN A CA 1
ATOM 739 C C . ASN A 1 96 ? 4.776 10.730 11.540 1.00 97.81 96 ASN A C 1
ATOM 741 O O . ASN A 1 96 ? 3.854 11.059 12.283 1.00 97.81 96 ASN A O 1
ATOM 745 N N . GLU A 1 97 ? 4.767 10.964 10.231 1.00 98.12 97 GLU A N 1
ATOM 746 C CA . GLU A 1 97 ? 3.664 11.600 9.524 1.00 98.12 97 GLU A CA 1
ATOM 747 C C . GLU A 1 97 ? 2.402 10.733 9.566 1.00 98.12 97 GLU A C 1
ATOM 749 O O . GLU A 1 97 ? 1.324 11.230 9.889 1.00 98.12 97 GLU A O 1
ATOM 754 N N . ALA A 1 98 ? 2.548 9.423 9.359 1.00 98.31 98 ALA A N 1
ATOM 755 C CA . ALA A 1 98 ? 1.448 8.470 9.449 1.00 98.31 98 ALA A CA 1
ATOM 756 C C . ALA A 1 98 ? 0.818 8.453 10.846 1.00 98.31 98 ALA A C 1
ATOM 758 O O . ALA A 1 98 ? -0.405 8.458 10.992 1.00 98.31 98 ALA A O 1
ATOM 759 N N . LYS A 1 99 ? 1.657 8.494 11.888 1.00 97.88 99 LYS A N 1
ATOM 760 C CA . LYS A 1 99 ? 1.205 8.566 13.278 1.00 97.88 99 LYS A CA 1
ATOM 761 C C . LYS A 1 99 ? 0.424 9.851 13.552 1.00 97.88 99 LYS A C 1
ATOM 763 O O . LYS A 1 99 ? -0.643 9.779 14.154 1.00 97.88 99 LYS A O 1
ATOM 768 N N . GLN A 1 100 ? 0.898 10.998 13.063 1.00 97.56 100 GLN A N 1
ATOM 769 C CA . GLN A 1 100 ? 0.176 12.272 13.171 1.00 97.56 100 GLN A CA 1
ATOM 770 C C . GLN A 1 100 ? -1.168 12.231 12.431 1.00 97.56 100 GLN A C 1
ATOM 772 O O . GLN A 1 100 ? -2.183 12.666 12.973 1.00 97.56 100 GLN A O 1
ATOM 777 N N . MET A 1 101 ? -1.201 11.664 11.219 1.00 97.69 101 MET A N 1
ATOM 778 C CA . MET A 1 101 ? -2.444 11.471 10.467 1.00 97.69 101 MET A CA 1
ATOM 779 C C . MET A 1 101 ? -3.430 10.600 11.249 1.00 97.69 101 MET A C 1
ATOM 781 O O . MET A 1 101 ? -4.584 10.991 11.407 1.00 97.69 101 MET A O 1
ATOM 785 N N . ALA A 1 102 ? -2.984 9.472 11.806 1.00 97.06 102 ALA A N 1
ATOM 786 C CA . ALA A 1 102 ? -3.841 8.588 12.594 1.00 97.06 102 ALA A CA 1
ATOM 787 C C . ALA A 1 102 ? -4.364 9.276 13.868 1.00 97.06 102 ALA A C 1
ATOM 789 O O . ALA A 1 102 ? -5.548 9.189 14.178 1.00 97.06 102 ALA A O 1
ATOM 790 N N . GLN A 1 103 ? -3.510 10.027 14.569 1.00 96.19 103 GLN A N 1
ATOM 791 C CA . GLN A 1 103 ? -3.874 10.770 15.780 1.00 96.19 103 GLN A CA 1
ATOM 792 C C . GLN A 1 103 ? -4.820 11.950 15.526 1.00 96.19 103 GLN A C 1
ATOM 794 O O . GLN A 1 103 ? -5.480 12.399 16.459 1.00 96.19 103 GLN A O 1
ATOM 799 N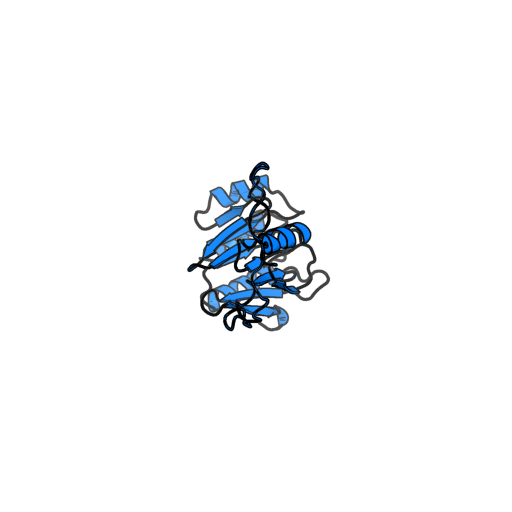 N . SER A 1 104 ? -4.928 12.435 14.285 1.00 94.88 104 SER A N 1
ATOM 800 C CA . SER A 1 104 ? -5.867 13.510 13.934 1.00 94.88 104 SER A CA 1
ATOM 801 C C . SER A 1 104 ? -7.340 13.118 14.101 1.00 94.88 104 SER A C 1
ATOM 803 O O . SER A 1 104 ? -8.207 13.988 14.122 1.00 94.88 104 SER A O 1
ATOM 805 N N . GLY A 1 105 ? -7.630 11.815 14.166 1.00 91.88 105 GLY A N 1
ATOM 806 C CA . GLY A 1 105 ? -8.983 11.281 14.279 1.00 91.88 105 GLY A CA 1
ATOM 807 C C . GLY A 1 105 ? -9.850 11.429 13.030 1.00 91.88 105 GLY A C 1
ATOM 808 O O . GLY A 1 105 ? -11.046 11.164 13.084 1.00 91.88 105 GLY A O 1
ATOM 809 N N . GLN A 1 106 ? -9.260 11.834 11.903 1.00 94.62 106 GLN A N 1
ATOM 810 C CA . GLN A 1 106 ? -9.988 12.042 10.652 1.00 94.62 106 GLN A CA 1
ATOM 811 C C . GLN A 1 106 ? -10.130 10.773 9.802 1.00 94.62 106 GLN A C 1
ATOM 813 O O . GLN A 1 106 ? -10.913 10.775 8.859 1.00 94.62 106 GLN A O 1
ATOM 818 N N . PHE A 1 107 ? -9.373 9.713 10.086 1.00 97.00 107 PHE A N 1
ATOM 819 C CA . PHE A 1 107 ? -9.278 8.523 9.237 1.00 97.00 107 PHE A CA 1
ATOM 820 C C . PHE A 1 107 ? -9.758 7.276 9.976 1.00 97.00 107 PHE A C 1
ATOM 822 O O . PHE A 1 107 ? -9.534 7.150 11.173 1.00 97.00 107 PHE A O 1
ATOM 829 N N . ASP A 1 108 ? -10.342 6.321 9.253 1.00 96.12 108 ASP A N 1
ATOM 830 C CA . ASP A 1 108 ? -10.594 4.972 9.774 1.00 96.12 108 ASP A CA 1
ATOM 831 C C . ASP A 1 108 ? -9.285 4.160 9.849 1.00 96.12 108 ASP A C 1
ATOM 833 O O . ASP A 1 108 ? -9.068 3.342 10.749 1.00 96.12 108 ASP A O 1
ATOM 837 N N . ILE A 1 109 ? -8.403 4.373 8.869 1.00 98.06 109 ILE A N 1
ATOM 838 C CA . ILE A 1 109 ? -7.142 3.649 8.701 1.00 98.06 109 ILE A CA 1
ATOM 839 C C . ILE A 1 109 ? -6.107 4.526 7.990 1.00 98.06 109 ILE A C 1
ATOM 841 O O . ILE A 1 109 ? -6.439 5.282 7.074 1.00 98.06 109 ILE A O 1
ATOM 845 N N . VAL A 1 110 ? -4.848 4.412 8.408 1.00 98.69 110 VAL A N 1
ATOM 846 C CA . VAL A 1 110 ? -3.698 5.092 7.812 1.00 98.69 110 VAL A CA 1
ATOM 847 C C . VAL A 1 110 ? -2.633 4.071 7.426 1.00 98.69 110 VAL A C 1
ATOM 849 O O . VAL A 1 110 ? -2.212 3.273 8.263 1.00 98.69 110 VAL A O 1
ATOM 852 N N . PHE A 1 111 ? -2.179 4.115 6.173 1.00 98.81 111 PHE A N 1
ATOM 853 C CA . PHE A 1 111 ? -1.101 3.265 5.663 1.00 98.81 111 PHE A CA 1
ATOM 854 C C . PHE A 1 111 ? 0.222 4.025 5.523 1.00 98.81 111 PHE A C 1
ATOM 856 O O . PHE A 1 111 ? 0.229 5.190 5.129 1.00 98.81 111 PHE A O 1
ATOM 863 N N . TYR A 1 112 ? 1.345 3.363 5.795 1.00 98.81 112 TYR A N 1
ATOM 864 C CA . TYR A 1 112 ? 2.676 3.939 5.596 1.00 98.81 112 TYR A CA 1
ATOM 865 C C . TYR A 1 112 ? 3.737 2.924 5.175 1.00 98.81 112 TYR A C 1
ATOM 867 O O . TYR A 1 112 ? 3.488 1.723 5.222 1.00 98.81 112 TYR A O 1
ATOM 875 N N . GLY A 1 113 ? 4.902 3.415 4.749 1.00 98.06 113 GLY A N 1
ATOM 876 C CA . GLY A 1 113 ? 6.031 2.630 4.243 1.00 98.06 113 GLY A CA 1
ATOM 877 C C . GLY A 1 113 ? 7.323 2.858 5.029 1.00 98.06 113 GLY A C 1
ATOM 878 O O . GLY A 1 113 ? 7.304 2.938 6.263 1.00 98.06 113 GLY A O 1
ATOM 879 N N . HIS A 1 114 ? 8.443 2.977 4.313 1.00 98.06 114 HIS A N 1
ATOM 880 C CA . HIS A 1 114 ? 9.752 3.465 4.768 1.00 98.06 114 HIS A CA 1
ATOM 881 C C . HIS A 1 114 ? 10.546 2.519 5.677 1.00 98.06 114 HIS A C 1
ATOM 883 O O . HIS A 1 114 ? 11.742 2.318 5.502 1.00 98.06 114 HIS A O 1
ATOM 889 N N . THR A 1 115 ? 9.912 1.901 6.674 1.00 96.94 115 THR A N 1
ATOM 890 C CA . THR A 1 115 ? 10.624 1.040 7.637 1.00 96.94 115 THR A CA 1
ATOM 891 C C . THR A 1 115 ? 10.854 -0.382 7.126 1.00 96.94 115 THR A C 1
ATOM 893 O O . THR A 1 115 ? 11.502 -1.171 7.816 1.00 96.94 115 THR A O 1
ATOM 896 N N . HIS A 1 116 ? 10.270 -0.737 5.971 1.00 97.25 116 HIS A N 1
ATOM 897 C CA . HIS A 1 116 ? 10.233 -2.077 5.361 1.00 97.25 116 HIS A CA 1
ATOM 898 C C . HIS A 1 116 ? 9.605 -3.183 6.234 1.00 97.25 116 HIS A C 1
ATOM 900 O O . HIS A 1 116 ? 9.424 -4.315 5.780 1.00 97.25 116 HIS A O 1
ATOM 906 N N . ARG A 1 117 ? 9.258 -2.885 7.488 1.00 97.81 117 ARG A N 1
ATOM 907 C CA . ARG A 1 117 ? 8.779 -3.856 8.465 1.00 97.81 117 ARG A CA 1
ATOM 908 C C . ARG A 1 117 ? 7.252 -3.845 8.499 1.00 97.81 117 ARG A C 1
ATOM 910 O O . ARG A 1 117 ? 6.683 -2.812 8.858 1.00 97.81 117 ARG A O 1
ATOM 917 N N . PRO A 1 118 ? 6.581 -4.977 8.222 1.00 97.62 118 PRO A N 1
ATOM 918 C CA . PRO A 1 118 ? 5.136 -5.047 8.358 1.00 97.62 118 PRO A CA 1
ATOM 919 C C . PRO A 1 118 ? 4.726 -4.801 9.814 1.00 97.62 118 PRO A C 1
ATOM 921 O O . PRO A 1 118 ? 5.331 -5.344 10.745 1.00 97.62 118 PRO A O 1
ATOM 924 N N . TRP A 1 119 ? 3.709 -3.966 10.003 1.00 98.19 119 TRP A N 1
ATOM 925 C CA . TRP A 1 119 ? 3.245 -3.532 11.317 1.00 98.19 119 TRP A CA 1
ATOM 926 C C . TRP A 1 119 ? 1.756 -3.187 11.280 1.00 98.19 119 TRP A C 1
ATOM 928 O O . TRP A 1 119 ? 1.273 -2.606 10.311 1.00 98.19 119 TRP A O 1
ATOM 938 N N . GLU A 1 120 ? 1.034 -3.513 12.346 1.00 97.75 120 GLU A N 1
ATOM 939 C CA . GLU A 1 120 ? -0.330 -3.041 12.587 1.00 97.75 120 GLU A CA 1
ATOM 940 C C . GLU A 1 120 ? -0.413 -2.558 14.034 1.00 97.75 120 GLU A C 1
ATOM 942 O O . GLU A 1 120 ? -0.022 -3.261 14.965 1.00 97.75 120 GLU A O 1
ATOM 947 N N . GLU A 1 121 ? -0.941 -1.354 14.216 1.00 96.00 121 GLU A N 1
ATOM 948 C CA . GLU A 1 121 ? -1.199 -0.754 15.517 1.00 96.00 121 GLU A CA 1
ATOM 949 C C . GLU A 1 121 ? -2.596 -0.131 15.527 1.00 96.00 121 GLU A C 1
ATOM 951 O O . GLU A 1 121 ? -3.084 0.371 14.513 1.00 96.00 121 GLU A O 1
ATOM 956 N N . LYS A 1 122 ? -3.251 -0.143 16.690 1.00 95.62 122 LYS A N 1
ATOM 957 C CA . LYS A 1 122 ? -4.486 0.610 16.918 1.00 95.62 122 LYS A CA 1
ATOM 958 C C . LYS A 1 122 ? -4.175 1.851 17.741 1.00 95.62 122 LYS A C 1
ATOM 960 O O . LYS A 1 122 ? -3.724 1.744 18.879 1.00 95.62 122 LYS A O 1
ATOM 965 N N . ILE A 1 123 ? -4.472 3.016 17.183 1.00 94.81 123 ILE A N 1
ATOM 966 C CA . ILE A 1 123 ? -4.360 4.299 17.867 1.00 94.81 123 ILE A CA 1
ATOM 967 C C . ILE A 1 123 ? -5.709 4.613 18.509 1.00 94.81 123 ILE A C 1
ATOM 969 O O . ILE A 1 123 ? -6.701 4.827 17.814 1.00 94.81 123 ILE A O 1
ATOM 973 N N . ASN A 1 124 ? -5.741 4.638 19.841 1.00 92.81 124 ASN A N 1
ATOM 974 C CA . ASN A 1 124 ? -6.897 5.121 20.589 1.00 92.81 124 ASN A CA 1
ATOM 975 C C . ASN A 1 124 ? -6.890 6.649 20.582 1.00 92.81 124 ASN A C 1
ATOM 977 O O . ASN A 1 124 ? -5.908 7.269 20.995 1.00 92.81 124 ASN A O 1
ATOM 981 N N . LEU A 1 125 ? -7.987 7.253 20.143 1.00 88.94 125 LEU A N 1
ATOM 982 C CA . LEU A 1 125 ? -8.146 8.697 20.189 1.00 88.94 125 LEU A CA 1
ATOM 983 C C . LEU A 1 125 ? -8.615 9.092 21.587 1.00 88.94 125 LEU A C 1
ATOM 985 O O . LEU A 1 125 ? -9.656 8.636 22.067 1.00 88.94 125 LEU A O 1
ATOM 989 N N . ALA A 1 126 ? -7.839 9.944 22.253 1.00 76.88 126 ALA A N 1
ATOM 990 C CA . ALA A 1 126 ? -8.307 10.581 23.470 1.00 76.88 126 ALA A CA 1
ATOM 991 C C . ALA A 1 126 ? -9.493 11.483 23.112 1.00 76.88 126 ALA A C 1
ATOM 993 O O . ALA A 1 126 ? -9.428 12.257 22.155 1.00 76.88 126 ALA A O 1
ATOM 994 N N . ARG A 1 127 ? -10.578 11.412 23.888 1.00 60.28 127 ARG A N 1
ATOM 995 C CA . ARG A 1 127 ? -11.609 12.446 23.809 1.00 60.28 127 ARG A CA 1
ATOM 996 C C . ARG A 1 127 ? -10.949 13.769 24.171 1.00 60.28 127 ARG A C 1
ATOM 998 O O . ARG A 1 127 ? -10.430 13.900 25.277 1.00 60.28 127 ARG A O 1
ATOM 1005 N N . SER A 1 128 ? -11.000 14.752 23.274 1.00 51.38 128 SER A N 1
ATOM 1006 C CA . SER A 1 128 ? -10.831 16.137 23.691 1.00 51.38 128 SER A CA 1
ATOM 1007 C C . SER A 1 128 ? -11.928 16.399 24.717 1.00 51.38 128 SER A C 1
ATOM 1009 O O . SER A 1 128 ? -13.109 16.442 24.369 1.00 51.38 128 SER A O 1
ATOM 1011 N N . SER A 1 129 ? -11.570 16.508 25.993 1.00 42.66 129 SER A N 1
ATOM 1012 C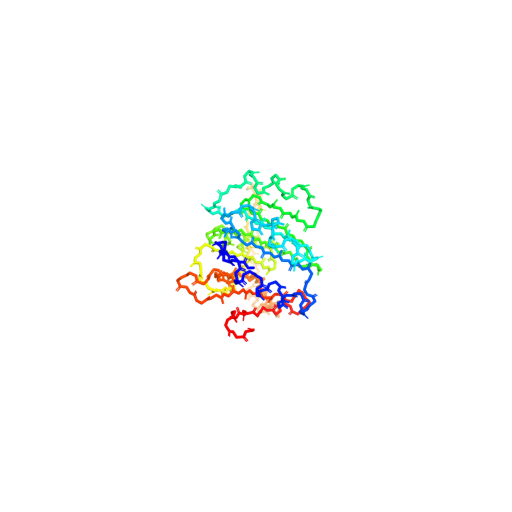 CA . SER A 1 129 ? -12.466 17.117 26.959 1.00 42.66 129 SER A CA 1
ATOM 1013 C C . SER A 1 129 ? -12.731 18.521 26.441 1.00 42.66 129 SER A C 1
ATOM 1015 O O . SER A 1 129 ? -11.842 19.366 26.473 1.00 42.66 129 SER A O 1
ATOM 1017 N N . SER A 1 130 ? -13.930 18.767 25.929 1.00 42.69 130 SER A N 1
ATOM 1018 C CA . SER A 1 130 ? -14.469 20.109 25.782 1.00 42.69 130 SER A CA 1
ATOM 1019 C C . SER A 1 130 ? -14.634 20.696 27.186 1.00 42.69 130 SER A C 1
ATOM 1021 O O . SER A 1 130 ? -15.712 20.685 27.772 1.00 42.69 130 SER A O 1
ATOM 1023 N N . LYS A 1 131 ? -13.517 21.129 27.760 1.00 44.62 131 LYS A N 1
ATOM 1024 C CA . LYS A 1 131 ? -13.416 22.124 28.816 1.00 44.62 131 LYS A CA 1
ATOM 1025 C C . LYS A 1 131 ? -12.488 23.189 28.243 1.00 44.62 131 LYS A C 1
ATOM 1027 O O . LYS A 1 131 ? -11.493 22.843 27.622 1.00 44.62 131 LYS A O 1
ATOM 1032 N N . ASP A 1 132 ? -12.872 24.445 28.414 1.00 43.56 132 ASP A N 1
ATOM 1033 C CA . ASP A 1 132 ? -12.108 25.644 28.045 1.00 43.56 132 ASP A CA 1
ATOM 1034 C C . ASP A 1 132 ? -12.402 26.252 26.666 1.00 43.56 132 ASP A C 1
ATOM 1036 O O . ASP A 1 132 ? -11.508 26.645 25.929 1.00 43.56 132 ASP A O 1
ATOM 1040 N N . VAL A 1 133 ? -13.687 26.473 26.374 1.00 41.62 133 VAL A N 1
ATOM 1041 C CA . VAL A 1 133 ? -14.096 27.745 25.750 1.00 41.62 133 VAL A CA 1
ATOM 1042 C C . VAL A 1 133 ? -15.350 28.242 26.453 1.00 41.62 133 VAL A C 1
ATOM 1044 O O . VAL A 1 133 ? -16.448 28.054 25.955 1.00 41.62 133 VAL A O 1
ATOM 1047 N N . HIS A 1 134 ? -15.194 28.840 27.631 1.00 34.97 134 HIS A N 1
ATOM 1048 C CA . HIS A 1 134 ? -16.091 29.877 28.148 1.00 34.97 134 HIS A CA 1
ATOM 1049 C C . HIS A 1 134 ? -15.201 30.887 28.883 1.00 34.97 134 HIS A C 1
ATOM 1051 O O . HIS A 1 134 ? -15.021 30.814 30.096 1.00 34.97 134 HIS A O 1
ATOM 1057 N N . SER A 1 135 ? -14.624 31.843 28.147 1.00 39.75 135 SER A N 1
ATOM 1058 C CA . SER A 1 135 ? -14.236 33.115 28.758 1.00 39.75 135 SER A CA 1
ATOM 1059 C C . SER A 1 135 ? -15.520 33.885 29.065 1.00 39.75 135 SER A C 1
ATOM 1061 O O . SER A 1 135 ? -15.955 34.742 28.298 1.00 39.75 135 SER A O 1
ATOM 1063 N N . ILE A 1 136 ? -16.167 33.547 30.173 1.00 37.69 136 ILE A N 1
ATOM 1064 C CA . ILE A 1 136 ? -17.111 34.457 30.811 1.00 37.69 136 ILE A CA 1
ATOM 1065 C C . ILE A 1 136 ? -16.306 35.310 31.778 1.00 37.69 136 ILE A C 1
ATOM 1067 O O . ILE A 1 136 ? -15.788 34.835 32.788 1.00 37.69 136 ILE A O 1
ATOM 1071 N N . GLY A 1 137 ? -16.151 36.576 31.390 1.00 33.09 137 GLY A N 1
ATOM 1072 C CA . GLY A 1 137 ? -15.640 37.627 32.246 1.00 33.09 137 GLY A CA 1
ATOM 1073 C C . GLY A 1 137 ? -16.379 37.633 33.581 1.00 33.09 137 GLY A C 1
ATOM 1074 O O . GLY A 1 137 ? -17.581 37.385 33.663 1.00 33.09 137 GLY A O 1
ATOM 1075 N N . ALA A 1 138 ? -15.612 37.886 34.631 1.00 35.78 138 ALA A N 1
ATOM 1076 C CA . ALA A 1 138 ? -16.084 38.007 35.992 1.00 35.78 138 ALA A CA 1
ATOM 1077 C C . ALA A 1 138 ? -17.266 38.981 36.107 1.00 35.78 138 ALA A C 1
ATOM 1079 O O . ALA A 1 138 ? -17.151 40.136 35.705 1.00 35.78 138 ALA A O 1
ATOM 1080 N N . SER A 1 139 ? -18.369 38.531 36.707 1.00 37.47 139 SER A N 1
ATOM 1081 C CA . SER A 1 139 ? -19.111 39.238 37.767 1.00 37.47 139 SER A CA 1
ATOM 1082 C C . SER A 1 139 ? -20.425 38.512 38.074 1.00 37.47 139 SER A C 1
ATOM 1084 O O . SER A 1 139 ? -21.321 38.493 37.242 1.00 37.47 139 SER A O 1
ATOM 1086 N N . LEU A 1 140 ? -20.525 37.911 39.269 1.00 31.75 140 LEU A N 1
ATOM 1087 C CA . LEU A 1 140 ? -21.696 37.920 40.171 1.00 31.75 140 LEU A CA 1
ATOM 1088 C C . LEU A 1 140 ? -21.485 36.905 41.318 1.00 31.75 140 LEU A C 1
ATOM 1090 O O . LEU A 1 140 ? -21.268 35.723 41.053 1.00 31.75 140 LEU A O 1
ATOM 1094 N N . PRO A 1 141 ? -21.551 37.327 42.596 1.00 40.78 141 PRO A N 1
ATOM 1095 C CA . PRO A 1 141 ? -21.418 36.434 43.736 1.00 40.78 141 PRO A CA 1
ATOM 1096 C C . PRO A 1 141 ? -22.808 36.061 44.252 1.00 40.78 141 PRO A C 1
ATOM 1098 O O . PRO A 1 141 ? -23.377 36.820 45.017 1.00 40.78 141 PRO A O 1
ATOM 1101 N N . TYR A 1 142 ? -23.374 34.921 43.861 1.00 33.44 142 TYR A N 1
ATOM 1102 C CA . TYR A 1 142 ? -24.448 34.262 44.620 1.00 33.44 142 TYR A CA 1
ATOM 1103 C C . TYR A 1 142 ? -24.720 32.887 44.005 1.00 33.44 142 TYR A C 1
ATOM 1105 O O . TYR A 1 142 ? -25.195 32.810 42.879 1.00 33.44 142 TYR A O 1
ATOM 1113 N N . LEU A 1 143 ? -24.407 31.814 44.735 1.00 35.44 143 LEU A N 1
ATOM 1114 C CA . LEU A 1 143 ? -25.317 30.695 45.019 1.00 35.44 143 LEU A CA 1
ATOM 1115 C C . LEU A 1 143 ? -24.569 29.614 45.814 1.00 35.44 143 LEU A C 1
ATOM 1117 O O . LEU A 1 143 ? -23.615 28.989 45.359 1.00 35.44 143 LEU A O 1
ATOM 1121 N N . ARG A 1 144 ? -25.027 29.459 47.057 1.00 36.84 144 ARG A N 1
ATOM 1122 C CA . ARG A 1 144 ? -24.681 28.409 48.013 1.00 36.84 144 ARG A CA 1
ATOM 1123 C C . ARG A 1 144 ? -25.360 27.089 47.625 1.00 36.84 144 ARG A C 1
ATOM 1125 O O . ARG A 1 144 ? -26.504 27.106 47.191 1.00 36.84 144 ARG A O 1
ATOM 1132 N N . ASN A 1 145 ? -24.682 25.992 47.965 1.00 38.62 145 ASN A N 1
ATOM 1133 C CA . ASN A 1 145 ? -25.214 24.675 48.343 1.00 38.62 145 ASN A CA 1
ATOM 1134 C C . ASN A 1 145 ? -26.098 23.919 47.330 1.00 38.62 145 ASN A C 1
ATOM 1136 O O . ASN A 1 145 ? -27.308 24.112 47.281 1.00 38.62 145 ASN A O 1
ATOM 1140 N N . ALA A 1 146 ? -25.511 22.911 46.676 1.00 36.88 146 ALA A N 1
ATOM 1141 C CA . ALA A 1 146 ? -26.233 21.734 46.188 1.00 36.88 146 ALA A CA 1
ATOM 1142 C C . ALA A 1 146 ? -25.511 20.456 46.676 1.00 36.88 146 ALA A C 1
ATOM 1144 O O . ALA A 1 146 ? -24.279 20.417 46.643 1.00 36.88 146 ALA A O 1
ATOM 1145 N N . PRO A 1 147 ? -26.236 19.440 47.183 1.00 35.88 147 PRO A N 1
ATOM 1146 C CA . PRO A 1 147 ? -25.645 18.250 47.785 1.00 35.88 147 PRO A CA 1
ATOM 1147 C C . PRO A 1 147 ? -25.045 17.305 46.737 1.00 35.88 147 PRO A C 1
ATOM 1149 O O . PRO A 1 147 ? -25.553 17.157 45.625 1.00 35.88 147 PRO A O 1
ATOM 1152 N N . SER A 1 148 ? -23.966 16.633 47.133 1.00 43.84 148 SER A N 1
ATOM 1153 C CA . SER A 1 148 ? -23.297 15.564 46.399 1.00 43.84 148 SER A CA 1
ATOM 1154 C C . SER A 1 148 ? -24.186 14.319 46.315 1.00 43.84 148 SER A C 1
ATOM 1156 O O . SER A 1 148 ? -24.073 13.415 47.141 1.00 43.84 148 SER A O 1
ATOM 1158 N N . ASN A 1 149 ? -25.056 14.254 45.310 1.00 36.28 149 ASN A N 1
ATOM 1159 C CA . ASN A 1 149 ? -25.686 12.999 44.917 1.00 36.28 149 ASN A CA 1
ATOM 1160 C C . ASN A 1 149 ? -24.836 12.353 43.825 1.00 36.28 149 ASN A C 1
ATOM 1162 O O . ASN A 1 149 ? -24.853 12.769 42.668 1.00 36.28 149 ASN A O 1
ATOM 1166 N N . GLY A 1 150 ? -24.068 11.341 44.230 1.00 46.31 150 GLY A N 1
ATOM 1167 C CA . GLY A 1 150 ? -23.416 10.410 43.324 1.00 46.31 150 GLY A CA 1
ATOM 1168 C C . GLY A 1 150 ? -24.473 9.652 42.534 1.00 46.31 150 GLY A C 1
ATOM 1169 O O . GLY A 1 150 ? -25.035 8.674 43.013 1.00 46.31 150 GLY A O 1
ATOM 1170 N N . VAL A 1 151 ? -24.740 10.125 41.323 1.00 38.34 151 VAL A N 1
ATOM 1171 C CA . VAL A 1 151 ? -25.374 9.332 40.277 1.00 38.34 151 VAL A CA 1
ATOM 1172 C C . VAL A 1 151 ? -24.229 8.856 39.397 1.00 38.34 151 VAL A C 1
ATOM 1174 O O . VAL A 1 151 ? -23.611 9.649 38.688 1.00 38.34 151 VAL A O 1
ATOM 1177 N N . SER A 1 152 ? -23.884 7.574 39.495 1.00 39.72 152 SER A N 1
ATOM 1178 C CA . SER A 1 152 ? -23.082 6.918 38.470 1.00 39.72 152 SER A CA 1
ATOM 1179 C C . SER A 1 152 ? -23.891 6.949 37.176 1.00 39.72 152 SER A C 1
ATOM 1181 O O . SER A 1 152 ? -24.879 6.234 37.039 1.00 39.72 152 SER A O 1
ATOM 1183 N N . ASP A 1 153 ? -23.502 7.834 36.260 1.00 39.44 153 ASP A N 1
ATOM 1184 C CA . ASP A 1 153 ? -24.056 7.912 34.910 1.00 39.44 153 ASP A CA 1
ATOM 1185 C C . ASP A 1 153 ? -23.845 6.558 34.196 1.00 39.44 153 ASP A C 1
ATOM 1187 O O . ASP A 1 153 ? -22.694 6.179 33.945 1.00 39.44 153 ASP A O 1
ATOM 1191 N N . PRO A 1 154 ? -24.909 5.792 33.880 1.00 38.06 154 PRO A N 1
ATOM 1192 C CA . PRO A 1 154 ? -24.777 4.466 33.282 1.00 38.06 154 PRO A CA 1
ATOM 1193 C C . PRO A 1 154 ? -24.413 4.482 31.787 1.00 38.06 154 PRO A C 1
ATOM 1195 O O . PRO A 1 154 ? -24.368 3.416 31.177 1.00 38.06 154 PRO A O 1
ATOM 1198 N N . LEU A 1 155 ? -24.162 5.644 31.168 1.00 40.50 155 LEU A N 1
ATOM 1199 C CA . LEU A 1 155 ? -23.970 5.760 29.713 1.00 40.50 155 LEU A CA 1
ATOM 1200 C C . LEU A 1 155 ? -22.528 6.025 29.249 1.00 40.50 155 LEU A C 1
ATOM 1202 O O . LEU A 1 155 ? -22.295 6.240 28.059 1.00 40.50 155 LEU A O 1
ATOM 1206 N N . LEU A 1 156 ? -21.525 5.940 30.126 1.00 43.28 156 LEU A N 1
ATOM 1207 C CA . LEU A 1 156 ? -20.127 6.181 29.743 1.00 43.28 156 LEU A CA 1
ATOM 1208 C C . LEU A 1 156 ? -19.356 4.915 29.312 1.00 43.28 156 LEU A C 1
ATOM 1210 O O . LEU A 1 156 ? -18.202 4.728 29.681 1.00 43.28 156 LEU A O 1
ATOM 1214 N N . THR A 1 157 ? -19.957 4.056 28.488 1.00 41.62 157 THR A N 1
ATOM 1215 C CA . THR A 1 157 ? -19.209 3.068 27.679 1.00 41.62 157 THR A CA 1
ATOM 1216 C C . THR A 1 157 ? -19.248 3.460 26.208 1.00 41.62 157 THR A C 1
ATOM 1218 O O . THR A 1 157 ? -19.581 2.682 25.324 1.00 41.62 157 THR A O 1
ATOM 1221 N N . SER A 1 158 ? -18.908 4.711 25.912 1.00 52.41 158 SER A N 1
ATOM 1222 C CA . SER A 1 158 ? -18.585 5.072 24.537 1.00 52.41 158 SER A CA 1
ATOM 1223 C C . SER A 1 158 ? -17.270 4.399 24.158 1.00 52.41 158 SER A C 1
ATOM 1225 O O . SER A 1 158 ? -16.235 4.720 24.752 1.00 52.41 158 SER A O 1
ATOM 1227 N N . GLU A 1 159 ? -17.291 3.493 23.187 1.00 57.94 159 GLU A N 1
ATOM 1228 C CA . GLU A 1 159 ? -16.063 2.999 22.569 1.00 57.94 159 GLU A CA 1
ATOM 1229 C C . GLU A 1 159 ? -15.199 4.202 22.164 1.00 57.94 159 GLU A C 1
ATOM 1231 O O . GLU A 1 159 ? -15.662 5.125 21.486 1.00 57.94 159 GLU A O 1
ATOM 1236 N N . LEU A 1 160 ? -13.957 4.248 22.655 1.00 65.75 160 LEU A N 1
ATOM 1237 C CA . LEU A 1 160 ? -12.994 5.244 22.199 1.00 65.75 160 LEU A CA 1
ATOM 1238 C C . LEU A 1 160 ? -12.849 5.066 20.689 1.00 65.75 160 LEU A C 1
ATOM 1240 O O . LEU A 1 160 ? -12.644 3.947 20.227 1.00 65.75 160 LEU A O 1
ATOM 1244 N N . ALA A 1 161 ? -12.959 6.150 19.923 1.00 82.56 161 ALA A N 1
ATOM 1245 C CA . ALA A 1 161 ? -12.724 6.080 18.489 1.00 82.56 161 ALA A CA 1
ATOM 1246 C C . ALA A 1 161 ? -11.291 5.567 18.242 1.00 82.56 161 ALA A C 1
ATOM 1248 O O . ALA A 1 161 ? -10.334 6.046 18.859 1.00 82.56 161 ALA A O 1
ATOM 1249 N N . GLN A 1 162 ? -11.156 4.556 17.382 1.00 91.12 162 GLN A N 1
ATOM 1250 C CA . GLN A 1 162 ? -9.884 3.899 17.080 1.00 91.12 162 GLN A CA 1
ATOM 1251 C C . GLN A 1 162 ? -9.529 4.079 15.610 1.00 91.12 162 GLN A C 1
ATOM 1253 O O . GLN A 1 162 ? -10.381 3.905 14.741 1.00 91.12 162 GLN A O 1
ATOM 1258 N N . VAL A 1 163 ? -8.252 4.342 15.341 1.00 96.19 163 VAL A N 1
ATOM 1259 C CA . VAL A 1 163 ? -7.695 4.389 13.984 1.00 96.19 163 VAL A CA 1
ATOM 1260 C C . VAL A 1 163 ? -6.667 3.280 13.833 1.00 96.19 163 VAL A C 1
ATOM 1262 O O . VAL A 1 163 ? -5.803 3.110 14.696 1.00 96.19 163 VAL A O 1
ATOM 1265 N N . LYS A 1 164 ? -6.730 2.518 12.739 1.00 96.94 164 LYS A N 1
ATOM 1266 C CA . LYS A 1 164 ? -5.677 1.545 12.415 1.00 96.94 164 LYS A CA 1
ATOM 1267 C C . LYS A 1 164 ? -4.497 2.257 11.759 1.00 96.94 164 LYS A C 1
ATOM 1269 O O . LYS A 1 164 ? -4.684 2.966 10.779 1.00 96.94 164 LYS A O 1
ATOM 1274 N N . LEU A 1 165 ? -3.291 2.041 12.262 1.00 98.25 165 LEU A N 1
ATOM 1275 C CA . LEU A 1 165 ? -2.043 2.491 11.653 1.00 98.25 165 LEU A CA 1
ATOM 1276 C C . LEU A 1 165 ? -1.291 1.267 11.129 1.00 98.25 165 LEU A C 1
ATOM 1278 O O . LEU A 1 165 ? -1.008 0.342 11.890 1.00 98.25 165 LEU A O 1
ATOM 1282 N N . VAL A 1 166 ? -1.002 1.237 9.830 1.00 98.69 166 VAL A N 1
ATOM 1283 C CA . VAL A 1 166 ? -0.571 0.014 9.144 1.00 98.69 166 VAL A CA 1
ATOM 1284 C C . VAL A 1 166 ? 0.633 0.261 8.251 1.00 98.69 166 VAL A C 1
ATOM 1286 O O . VAL A 1 166 ? 0.600 1.118 7.375 1.00 98.69 166 VAL A O 1
ATOM 1289 N N . ASN A 1 167 ? 1.654 -0.575 8.395 1.00 98.69 167 ASN A N 1
ATOM 1290 C CA . ASN A 1 167 ? 2.721 -0.732 7.418 1.00 98.69 167 ASN A CA 1
ATOM 1291 C C . ASN A 1 167 ? 2.577 -2.095 6.721 1.00 98.69 167 ASN A C 1
ATOM 1293 O O . ASN A 1 167 ? 2.595 -3.120 7.408 1.00 98.69 167 ASN A O 1
ATOM 1297 N N . PRO A 1 168 ? 2.439 -2.161 5.382 1.00 98.44 168 PRO A N 1
ATOM 1298 C CA . PRO A 1 168 ? 2.312 -3.427 4.663 1.00 98.44 168 PRO A CA 1
ATOM 1299 C C . PRO A 1 168 ? 3.647 -4.186 4.525 1.00 98.44 168 PRO A C 1
ATOM 1301 O O . PRO A 1 168 ? 3.663 -5.269 3.937 1.00 98.44 168 PRO A O 1
ATOM 1304 N N . GLY A 1 169 ? 4.744 -3.637 5.047 1.00 98.25 169 GLY A N 1
ATOM 1305 C CA . GLY A 1 169 ? 6.114 -4.103 4.876 1.00 98.25 169 GLY A CA 1
ATOM 1306 C C . GLY A 1 169 ? 6.708 -3.648 3.547 1.00 98.25 169 GLY A C 1
ATOM 1307 O O . GLY A 1 169 ? 6.289 -2.644 2.976 1.00 98.25 169 GLY A O 1
ATOM 1308 N N . THR A 1 170 ? 7.672 -4.415 3.049 1.00 98.44 170 THR A N 1
ATOM 1309 C CA . THR A 1 170 ? 8.342 -4.172 1.768 1.00 98.44 170 THR A CA 1
ATOM 1310 C C . THR A 1 170 ? 7.893 -5.178 0.722 1.00 98.44 170 THR A C 1
ATOM 1312 O O . THR A 1 170 ? 7.904 -6.385 0.965 1.00 98.44 170 THR A O 1
ATOM 1315 N N . LEU A 1 171 ? 7.547 -4.704 -0.473 1.00 98.38 171 LEU A N 1
ATOM 1316 C CA . LEU A 1 171 ? 7.307 -5.598 -1.601 1.00 98.38 171 LEU A CA 1
ATOM 1317 C C . LEU A 1 171 ? 8.624 -6.077 -2.234 1.00 98.38 171 LEU A C 1
ATOM 1319 O O . LEU A 1 171 ? 8.683 -7.187 -2.761 1.00 98.38 171 LEU A O 1
ATOM 1323 N N . ALA A 1 172 ? 9.701 -5.293 -2.125 1.00 97.50 172 ALA A N 1
ATOM 1324 C CA . ALA A 1 172 ? 11.019 -5.659 -2.642 1.00 97.50 172 ALA A CA 1
ATOM 1325 C C . ALA A 1 172 ? 11.619 -6.900 -1.963 1.00 97.50 172 ALA A C 1
ATOM 1327 O O . ALA A 1 172 ? 12.452 -7.580 -2.558 1.00 97.50 172 ALA A O 1
ATOM 1328 N N . GLY A 1 173 ? 11.211 -7.193 -0.723 1.00 96.12 173 GLY A N 1
ATOM 1329 C CA . GLY A 1 173 ? 11.845 -8.226 0.098 1.00 96.12 173 GLY A CA 1
ATOM 1330 C C . GLY A 1 173 ? 13.206 -7.796 0.657 1.00 96.12 173 GLY A C 1
ATOM 1331 O O . GLY A 1 173 ? 14.065 -8.637 0.913 1.00 96.12 173 GLY A O 1
ATOM 1332 N N . MET A 1 174 ? 13.425 -6.485 0.814 1.00 92.62 174 MET A N 1
ATOM 1333 C CA . MET A 1 174 ? 14.659 -5.941 1.382 1.00 92.62 174 MET A CA 1
ATOM 1334 C C . MET A 1 174 ? 14.591 -5.869 2.907 1.00 92.62 174 MET A C 1
ATOM 1336 O O . MET A 1 174 ? 13.695 -5.235 3.461 1.00 92.62 174 MET A O 1
ATOM 1340 N N . PHE A 1 175 ? 15.568 -6.477 3.585 1.00 95.06 175 PHE A N 1
ATOM 1341 C CA . PHE A 1 175 ? 15.681 -6.620 5.052 1.00 95.06 175 PHE A CA 1
ATOM 1342 C C . PHE A 1 175 ? 14.625 -7.525 5.704 1.00 95.06 175 PHE A C 1
ATOM 1344 O O . PHE A 1 175 ? 14.935 -8.245 6.652 1.00 95.06 175 PHE A O 1
ATOM 1351 N N . TYR A 1 176 ? 13.401 -7.530 5.181 1.00 97.31 176 TYR A N 1
ATOM 1352 C CA . TYR A 1 176 ? 12.297 -8.378 5.619 1.00 97.31 176 TYR A CA 1
ATOM 1353 C C . TYR A 1 176 ? 11.732 -9.175 4.446 1.00 97.31 176 TYR A C 1
ATOM 1355 O O . TYR A 1 176 ? 11.966 -8.857 3.282 1.00 97.31 176 TYR A O 1
ATOM 1363 N N . LYS A 1 177 ? 10.962 -10.222 4.756 1.00 98.00 177 LYS A N 1
ATOM 1364 C CA . LYS A 1 177 ? 10.254 -11.006 3.738 1.00 98.00 177 LYS A CA 1
ATOM 1365 C C . LYS A 1 177 ? 9.338 -10.105 2.911 1.00 98.00 177 LYS A C 1
ATOM 1367 O O . LYS A 1 177 ? 8.714 -9.204 3.463 1.00 98.00 177 LYS A O 1
ATOM 1372 N N . ALA A 1 178 ? 9.228 -10.397 1.617 1.00 98.56 178 ALA A N 1
ATOM 1373 C CA . ALA A 1 178 ? 8.352 -9.657 0.719 1.00 98.56 178 ALA A CA 1
ATOM 1374 C C . ALA A 1 178 ? 6.886 -9.795 1.157 1.00 98.56 178 ALA A C 1
ATOM 1376 O O . ALA A 1 178 ? 6.362 -10.913 1.256 1.00 98.56 178 ALA A O 1
ATOM 1377 N N . THR A 1 179 ? 6.229 -8.667 1.420 1.00 98.69 179 THR A N 1
ATOM 1378 C CA . THR A 1 179 ? 4.844 -8.618 1.887 1.00 98.69 179 THR A CA 1
ATOM 1379 C C . THR A 1 179 ? 4.041 -7.487 1.255 1.00 98.69 179 THR A C 1
ATOM 1381 O O . THR A 1 179 ? 4.566 -6.471 0.807 1.00 98.69 179 THR A O 1
ATOM 1384 N N . PHE A 1 180 ? 2.722 -7.653 1.265 1.00 98.69 180 PHE A N 1
ATOM 1385 C CA . PHE A 1 180 ? 1.758 -6.566 1.112 1.00 98.69 180 PHE A CA 1
ATOM 1386 C C . PHE A 1 180 ? 0.528 -6.851 1.982 1.00 98.69 180 PHE A C 1
ATOM 1388 O O . PHE A 1 180 ? 0.387 -7.951 2.510 1.00 98.69 180 PHE A O 1
ATOM 1395 N N . ALA A 1 181 ? -0.373 -5.882 2.143 1.00 98.38 181 ALA A N 1
ATOM 1396 C CA . ALA A 1 181 ? -1.607 -6.063 2.906 1.00 98.38 181 ALA A CA 1
ATOM 1397 C C . ALA A 1 181 ? -2.847 -5.903 2.019 1.00 98.38 181 ALA A C 1
ATOM 1399 O O . ALA A 1 181 ? -2.859 -5.065 1.115 1.00 98.38 181 ALA A O 1
ATOM 1400 N N . ILE A 1 182 ? -3.886 -6.685 2.314 1.00 98.38 182 ILE A N 1
ATOM 1401 C CA . ILE A 1 182 ? -5.233 -6.552 1.755 1.00 98.38 182 ILE A CA 1
ATOM 1402 C C . ILE A 1 182 ? -6.148 -6.034 2.856 1.00 98.38 182 ILE A C 1
ATOM 1404 O O . ILE A 1 182 ? -6.169 -6.572 3.963 1.00 98.38 182 ILE A O 1
ATOM 1408 N N . TYR A 1 183 ? -6.904 -4.987 2.541 1.00 97.88 183 TYR A N 1
ATOM 1409 C CA . TYR A 1 183 ? -7.890 -4.401 3.436 1.00 97.88 183 TYR A CA 1
ATOM 1410 C C . TYR A 1 183 ? -9.281 -4.521 2.823 1.00 97.88 183 TYR A C 1
ATOM 1412 O O . TYR A 1 183 ? -9.556 -3.960 1.761 1.00 97.88 183 TYR A O 1
ATOM 1420 N N . ASP A 1 184 ? -10.160 -5.248 3.503 1.00 96.75 184 ASP A N 1
ATOM 1421 C CA . ASP A 1 184 ? -11.569 -5.325 3.149 1.00 96.75 184 ASP A CA 1
ATOM 1422 C C . ASP A 1 184 ? -12.315 -4.164 3.818 1.00 96.75 184 ASP A C 1
ATOM 1424 O O . ASP A 1 184 ? -12.496 -4.123 5.034 1.00 96.75 184 ASP A O 1
ATOM 1428 N N . THR A 1 185 ? -12.750 -3.206 3.001 1.00 94.19 185 THR A N 1
ATOM 1429 C CA . THR A 1 185 ? -13.463 -1.998 3.449 1.00 94.19 185 THR A CA 1
ATOM 1430 C C . THR A 1 185 ? -14.849 -2.283 4.027 1.00 94.19 185 THR A C 1
ATOM 1432 O O . THR A 1 185 ? -15.352 -1.468 4.798 1.00 94.19 185 THR A O 1
ATOM 1435 N N . SER A 1 186 ? -15.464 -3.421 3.690 1.00 93.00 186 SER A N 1
ATOM 1436 C CA . SER A 1 186 ? -16.788 -3.805 4.180 1.00 93.00 186 SER A CA 1
ATOM 1437 C C . SER A 1 186 ? -16.713 -4.440 5.568 1.00 93.00 186 SER A C 1
ATOM 1439 O O . SER A 1 186 ? -17.488 -4.072 6.446 1.00 93.00 186 SER A O 1
ATOM 1441 N N . SER A 1 187 ? -15.765 -5.358 5.786 1.00 94.44 187 SER A N 1
ATOM 1442 C CA . SER A 1 187 ? -15.578 -6.027 7.088 1.00 94.44 187 SER A CA 1
ATOM 1443 C C . SER A 1 187 ? -14.599 -5.312 8.023 1.00 94.44 187 SER A C 1
ATOM 1445 O O . SER A 1 187 ? -14.554 -5.597 9.218 1.00 94.44 187 SER A O 1
ATOM 1447 N N . GLY A 1 188 ? -13.767 -4.411 7.496 1.00 92.25 188 GLY A N 1
ATOM 1448 C CA . GLY A 1 188 ? -12.660 -3.797 8.227 1.00 92.25 188 GLY A CA 1
ATOM 1449 C C . GLY A 1 188 ? -11.496 -4.758 8.509 1.00 92.25 188 GLY A C 1
ATOM 1450 O O . GLY A 1 188 ? -10.572 -4.398 9.254 1.00 92.25 188 GLY A O 1
ATOM 1451 N N . LYS A 1 189 ? -11.523 -5.976 7.946 1.00 95.62 189 LYS A N 1
ATOM 1452 C CA . LYS A 1 189 ? -10.468 -6.979 8.102 1.00 95.62 189 LYS A CA 1
ATOM 1453 C C . LYS A 1 189 ? -9.227 -6.563 7.315 1.00 95.62 189 LYS A C 1
ATOM 1455 O O . LYS A 1 189 ? -9.309 -6.186 6.148 1.00 95.62 189 LYS A O 1
ATOM 1460 N N . LEU A 1 190 ? -8.077 -6.660 7.973 1.00 96.88 190 LEU A N 1
ATOM 1461 C CA . LEU A 1 190 ? -6.764 -6.488 7.366 1.00 96.88 190 LEU A CA 1
ATOM 1462 C C . LEU A 1 190 ? -6.066 -7.849 7.339 1.00 96.88 190 LEU A C 1
ATOM 1464 O O . LEU A 1 190 ? -6.102 -8.580 8.328 1.00 96.88 190 LEU A O 1
ATOM 1468 N N . GLU A 1 191 ? -5.444 -8.194 6.219 1.00 97.94 191 GLU A N 1
ATOM 1469 C CA . GLU A 1 191 ? -4.666 -9.421 6.078 1.00 97.94 191 GLU A CA 1
ATOM 1470 C C . GLU A 1 191 ? -3.311 -9.123 5.437 1.00 97.94 191 GLU A C 1
ATOM 1472 O O . GLU A 1 191 ? -3.241 -8.567 4.340 1.00 97.94 191 GLU A O 1
ATOM 1477 N N . LEU A 1 192 ? -2.228 -9.525 6.105 1.00 98.38 192 LEU A N 1
ATOM 1478 C CA . LEU A 1 192 ? -0.881 -9.470 5.549 1.00 98.38 192 LEU A CA 1
ATOM 1479 C C . LEU A 1 192 ? -0.626 -10.706 4.679 1.00 98.38 192 LEU A C 1
ATOM 1481 O O . LEU A 1 192 ? -0.780 -11.842 5.128 1.00 98.38 192 LEU A O 1
ATOM 1485 N N . LYS A 1 193 ? -0.182 -10.489 3.445 1.00 98.44 193 LYS A N 1
ATOM 1486 C CA . LYS A 1 193 ? 0.236 -11.531 2.511 1.00 98.44 193 LYS A CA 1
ATOM 1487 C C . LYS A 1 193 ? 1.754 -11.597 2.472 1.00 98.44 193 LYS A C 1
ATOM 1489 O O . LYS A 1 193 ? 2.413 -10.588 2.239 1.00 98.44 193 LYS A O 1
ATOM 1494 N N . LEU A 1 194 ? 2.293 -12.796 2.683 1.00 98.25 194 LEU A N 1
ATOM 1495 C CA . LEU A 1 194 ? 3.697 -13.109 2.428 1.00 98.25 194 LEU A CA 1
ATOM 1496 C C . LEU A 1 194 ? 3.811 -13.621 1.000 1.00 98.25 194 LEU A C 1
ATOM 1498 O O . LEU A 1 194 ? 3.167 -14.608 0.650 1.00 98.25 194 LEU A O 1
ATOM 1502 N N . LEU A 1 195 ? 4.651 -12.977 0.197 1.00 97.75 195 LEU A N 1
ATOM 1503 C CA . LEU A 1 195 ? 4.731 -13.253 -1.233 1.00 97.75 195 LEU A CA 1
ATOM 1504 C C . LEU A 1 195 ? 5.235 -14.670 -1.544 1.00 97.75 195 LEU A C 1
ATOM 1506 O O . LEU A 1 195 ? 4.890 -15.241 -2.569 1.00 97.75 195 LEU A O 1
ATOM 1510 N N . GLU A 1 196 ? 6.022 -15.270 -0.653 1.00 97.19 196 GLU A N 1
ATOM 1511 C CA . GLU A 1 196 ? 6.487 -16.661 -0.773 1.00 97.19 196 GLU A CA 1
ATOM 1512 C C . GLU A 1 196 ? 5.377 -17.706 -0.543 1.00 97.19 196 GLU A C 1
ATOM 1514 O O . GLU A 1 196 ? 5.568 -18.871 -0.873 1.00 97.19 196 GLU A O 1
ATOM 1519 N N . LYS A 1 197 ? 4.232 -17.308 0.031 1.00 96.81 197 LYS A N 1
ATOM 1520 C CA . LYS A 1 197 ? 3.114 -18.205 0.380 1.00 96.81 197 LYS A CA 1
ATOM 1521 C C . LYS A 1 197 ? 1.927 -18.125 -0.582 1.00 96.81 197 LYS A C 1
ATOM 1523 O O . LYS A 1 197 ? 0.918 -18.784 -0.335 1.00 96.81 197 LYS A O 1
ATOM 1528 N N . ILE A 1 198 ? 2.029 -17.295 -1.615 1.00 93.19 198 ILE A N 1
ATOM 1529 C CA . ILE A 1 198 ? 1.017 -17.128 -2.665 1.00 93.19 198 ILE A CA 1
ATOM 1530 C C . ILE A 1 198 ? 1.558 -17.572 -4.017 1.00 93.19 198 ILE A C 1
ATOM 1532 O O . ILE A 1 198 ? 2.805 -17.606 -4.172 1.00 93.19 198 ILE A O 1
#

Radius of gyration: 22.38 Å; chains: 1; bounding box: 42×57×67 Å

Secondary structure (DSSP, 8-state):
----TT-HHHHHHHHHHHHHTT--EEEE-S----HHIIIIIIHHH--SEEEEE--SSS-HHHHHHHHTT-TTEEEESSEEEEEETTEEEEEESSHHHHHHHHHTT--SEEE--SS-S-EEEEEEPPP--------------------------TT--PPPPEEEEEE---SS-SSS--EEEEE-TTT--EEEEEGGG-

Foldseek 3Di:
DEQAQPQQVLLLLVLVVCVVVVNQEEEYQENPAELVCVVPRVVVSHDHAYEYEYEPHHDPVVNCVVQVVDPRYDYDYQKDWDADPNFIEIHGADDVVQVVVQQVLPGQEYEYHDVLDWDKDKDFHDPPPPDDDDPPDDDDDDDDDDDDDDDPDPPPPDDGRIYMYTYQGHSNCPPHFHWGWDADPVVRDIDIDGSVVD